Protein AF-A0A951C6J5-F1 (afdb_monomer)

Foldseek 3Di:
DPDPPDLVVLLLQCLVCLLVVPPVSVVVSLVVLPPPLSNLSNLQSVLLSC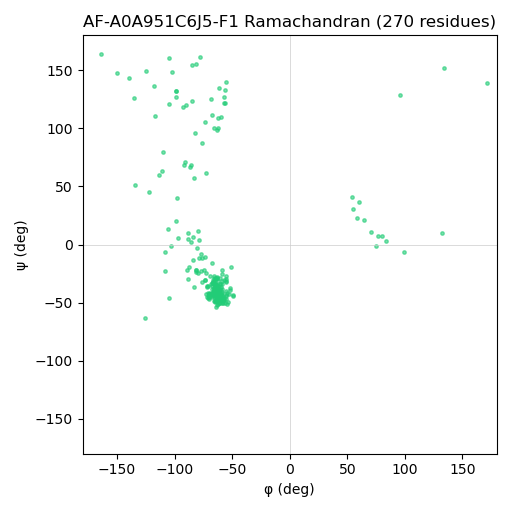LLVVVLVSSLVSLCVSLVSCVVVVNNVLSVVSLQLNLQSCLVVVHNPSCVVVLDDLLSCLSNQVPVSSVVNLVVVCVVCVPPLCSQQPVSLLSVLSNCVVVLNLVVSLVSNPSCVVVCQQDVSSLQSNLVSCLSVLNLVSSLVSLCSLQVNRPSNVPVCVRGDSSSNSNNVSLVSNVSRDDDPVSVVVSVVVVCVVPPPDDDPPPDDDDDDDDDDDDDDDDD

Sequence (272 aa):
MKGLDGPRMHQRFLEAAYVAEDQAAISKEILWFAGKPEEYLSLGLQAAYRNVHGQRSQSRRLYQRAGEMAFRRGLRNAAAEFEEADARADALAGNCETARRLGRPAQALAMCGDEAQAEKLAAEASKLSPNGTIWNEVQLPVIHSAAALYRDQPARSVEVLASAAPYERSYLEPVYLRGLAYLRLHKGAEATAEFAKIADHKGESWGATWVHPNWGLFYSLSYLGMAAAPRSRATQRKQKRRFSSSSNCGRTPIRMSRFSSKPKRNMPSCSE

Radius of gyration: 20.95 Å; Cα contacts (8 Å, |Δi|>4): 340; chains: 1; bounding box: 62×55×55 Å

Solvent-accessible surface area (backbone atoms only — not comparable to full-atom values): 14698 Å² total; per-residue (Å²): 138,89,82,85,86,45,73,70,50,46,50,52,51,33,56,51,17,60,76,68,65,34,64,67,51,33,53,51,38,50,57,68,30,59,94,44,95,64,28,34,60,51,32,36,47,51,16,21,52,29,36,40,73,68,36,53,74,61,15,47,56,26,20,52,54,16,16,53,51,26,40,78,70,69,36,55,66,63,16,50,49,31,54,32,51,49,13,39,57,33,23,77,72,74,40,44,65,57,13,63,76,65,72,34,40,36,48,22,23,6,52,57,62,40,46,69,62,14,50,52,49,48,54,55,50,41,73,77,36,78,84,34,62,64,46,66,34,38,53,51,22,41,26,53,22,29,33,27,47,57,71,73,32,28,68,57,19,43,58,53,35,54,65,23,62,90,47,42,69,36,42,58,62,53,38,50,53,34,16,54,21,24,45,75,67,70,33,21,67,61,14,33,54,32,21,41,57,51,62,77,44,74,72,55,36,65,73,64,47,77,86,59,63,72,64,32,42,55,44,48,48,24,58,50,52,43,64,70,26,72,78,58,78,70,62,56,58,62,45,54,54,58,49,53,66,75,58,64,77,84,72,78,80,80,77,80,70,92,77,88,90,86,89,82,86,89,79,92,82,87,82,136

Structure (mmCIF, N/CA/C/O backbone):
data_AF-A0A951C6J5-F1
#
_entry.id   AF-A0A951C6J5-F1
#
loop_
_atom_site.group_PDB
_atom_site.id
_atom_site.type_symbol
_atom_site.label_atom_id
_atom_site.label_alt_id
_atom_site.label_comp_id
_atom_site.label_asym_id
_atom_site.label_entity_id
_atom_site.label_seq_id
_atom_site.pdbx_PDB_ins_code
_atom_site.Cartn_x
_atom_site.Cartn_y
_atom_site.Cartn_z
_atom_site.occupancy
_atom_site.B_iso_or_equiv
_atom_site.auth_seq_id
_atom_site.auth_comp_id
_atom_site.auth_asym_id
_atom_site.auth_atom_id
_atom_site.pdbx_PDB_model_num
ATOM 1 N N . MET A 1 1 ? -1.325 -12.347 34.318 1.00 43.66 1 MET A N 1
ATOM 2 C CA . MET A 1 1 ? -1.372 -11.162 33.432 1.00 43.66 1 MET A CA 1
ATOM 3 C C . MET A 1 1 ? -2.820 -10.697 33.291 1.00 43.66 1 MET A C 1
ATOM 5 O O . MET A 1 1 ? -3.557 -11.270 32.505 1.00 43.66 1 MET A O 1
ATOM 9 N N . LYS A 1 2 ? -3.256 -9.712 34.086 1.00 44.00 2 LYS A N 1
ATOM 10 C CA . LYS A 1 2 ? -4.464 -8.913 33.807 1.00 44.00 2 LYS A CA 1
ATOM 11 C C . LYS A 1 2 ? -3.964 -7.607 33.179 1.00 44.00 2 LYS A C 1
ATOM 13 O O . LYS A 1 2 ? -3.071 -7.008 33.767 1.00 44.00 2 LYS A O 1
ATOM 18 N N . GLY A 1 3 ? -4.466 -7.213 32.005 1.00 53.84 3 GLY A N 1
ATOM 19 C CA . GLY A 1 3 ? -4.129 -5.910 31.400 1.00 53.84 3 GLY A CA 1
ATOM 20 C C . GLY A 1 3 ? -3.721 -5.878 29.919 1.00 53.84 3 GLY A C 1
ATOM 21 O O . GLY A 1 3 ? -3.276 -4.832 29.465 1.00 53.84 3 GLY A O 1
ATOM 22 N N . LEU A 1 4 ? -3.864 -6.963 29.147 1.00 64.69 4 LEU A N 1
ATOM 23 C CA . LEU A 1 4 ? -3.567 -6.969 27.700 1.00 64.69 4 LEU A CA 1
ATOM 24 C C . LEU A 1 4 ? -4.834 -6.800 26.830 1.00 64.69 4 LEU A C 1
ATOM 26 O O . LEU A 1 4 ? -4.966 -7.468 25.813 1.00 64.69 4 LEU A O 1
ATOM 30 N N . ASP A 1 5 ? -5.768 -5.928 27.229 1.00 82.50 5 ASP A N 1
ATOM 31 C CA . ASP A 1 5 ? -7.029 -5.647 26.506 1.00 82.50 5 ASP A CA 1
ATOM 32 C C . ASP A 1 5 ? -7.032 -4.202 25.971 1.00 82.50 5 ASP A C 1
ATOM 34 O O . ASP A 1 5 ? -7.792 -3.335 26.398 1.00 82.50 5 ASP A O 1
ATOM 38 N N . GLY A 1 6 ? -6.045 -3.897 25.126 1.00 88.75 6 GLY A N 1
ATOM 39 C CA . GLY A 1 6 ? -5.842 -2.564 24.555 1.00 88.75 6 GLY A CA 1
ATOM 40 C C . GLY A 1 6 ? -6.280 -2.485 23.090 1.00 88.75 6 GLY A C 1
ATOM 41 O O . GLY A 1 6 ? -6.293 -3.505 22.402 1.00 88.75 6 GLY A O 1
ATOM 42 N N . PRO A 1 7 ? -6.530 -1.279 22.550 1.00 89.62 7 PRO A N 1
ATOM 43 C CA . PRO A 1 7 ? -6.987 -1.089 21.167 1.00 89.62 7 PRO A CA 1
ATOM 44 C C . PRO A 1 7 ? -6.058 -1.728 20.128 1.00 89.62 7 PRO A C 1
ATOM 46 O O . PRO A 1 7 ? -6.522 -2.234 19.113 1.00 89.62 7 PRO A O 1
ATOM 49 N N . ARG A 1 8 ? -4.747 -1.794 20.396 1.00 85.50 8 ARG A N 1
ATOM 50 C CA . ARG A 1 8 ? -3.808 -2.495 19.508 1.00 85.50 8 ARG A CA 1
ATOM 51 C C . ARG A 1 8 ? -4.034 -4.006 19.462 1.00 85.50 8 ARG A C 1
ATOM 53 O O . ARG A 1 8 ? -3.813 -4.594 18.416 1.00 85.50 8 ARG A O 1
ATOM 60 N N . MET A 1 9 ? -4.481 -4.636 20.546 1.00 88.62 9 MET A N 1
ATOM 61 C CA . MET A 1 9 ? -4.791 -6.070 20.543 1.00 88.62 9 MET A CA 1
ATOM 62 C C . MET A 1 9 ? -6.043 -6.345 19.710 1.00 88.62 9 MET A C 1
ATOM 64 O O . MET A 1 9 ? -6.005 -7.199 18.829 1.00 88.62 9 MET A O 1
ATOM 68 N N . HIS A 1 10 ? -7.094 -5.542 19.889 1.00 92.81 10 HIS A N 1
ATOM 69 C CA . HIS A 1 10 ? -8.311 -5.625 19.073 1.00 92.81 10 HIS A CA 1
ATOM 70 C C . HIS A 1 10 ? -8.055 -5.326 17.596 1.00 92.81 10 HIS A C 1
ATOM 72 O O . HIS A 1 10 ? -8.614 -5.986 16.725 1.00 92.81 10 HIS A O 1
ATOM 78 N N . GLN A 1 11 ? -7.147 -4.394 17.289 1.00 89.19 11 GLN A N 1
ATOM 79 C CA . GLN A 1 11 ? -6.695 -4.163 15.918 1.00 89.19 11 GLN A CA 1
ATOM 80 C C . GLN A 1 11 ? -6.087 -5.441 15.314 1.00 89.19 11 GLN A C 1
ATOM 82 O O . GLN A 1 11 ? -6.462 -5.834 14.212 1.00 89.19 11 GLN A O 1
ATOM 87 N N . ARG A 1 12 ? -5.192 -6.120 16.046 1.00 86.75 12 ARG A N 1
ATOM 88 C CA . ARG A 1 12 ? -4.558 -7.369 15.587 1.00 86.75 12 ARG A CA 1
ATOM 89 C C . ARG A 1 12 ? -5.557 -8.514 15.453 1.00 86.75 12 ARG A C 1
ATOM 91 O O . ARG A 1 12 ? -5.468 -9.281 14.498 1.00 86.75 12 ARG A O 1
ATOM 98 N N . PHE A 1 13 ? -6.524 -8.622 16.362 1.00 91.50 13 PHE A N 1
ATOM 99 C CA . PHE A 1 13 ? -7.593 -9.615 16.248 1.00 91.50 13 PHE A CA 1
ATOM 100 C C . PHE A 1 13 ? -8.494 -9.348 15.045 1.00 91.50 13 PHE A C 1
ATOM 102 O O . PHE A 1 13 ? -8.826 -10.290 14.330 1.00 91.50 13 PHE A O 1
ATOM 109 N N . LEU A 1 14 ? -8.816 -8.085 14.762 1.00 90.88 14 LEU A N 1
ATOM 110 C CA . LEU A 1 14 ? -9.599 -7.717 13.587 1.00 90.88 14 LEU A CA 1
ATOM 111 C C . LEU A 1 14 ? -8.844 -8.019 12.279 1.00 90.88 14 LEU A C 1
ATOM 113 O O . LEU A 1 14 ? -9.426 -8.574 11.351 1.00 90.88 14 LEU A O 1
ATOM 117 N N . GLU A 1 15 ? -7.543 -7.724 12.208 1.00 87.25 15 GLU A N 1
ATOM 118 C CA . GLU A 1 15 ? -6.685 -8.096 11.068 1.00 87.25 15 GLU A CA 1
ATOM 119 C C . GLU A 1 15 ? -6.659 -9.613 10.833 1.00 87.25 15 GLU A C 1
ATOM 121 O O . GLU A 1 15 ? -6.866 -10.071 9.705 1.00 87.25 15 GLU A O 1
ATOM 126 N N . ALA A 1 16 ? -6.460 -10.391 11.901 1.00 87.88 16 ALA A N 1
ATOM 127 C CA . ALA A 1 16 ? -6.455 -11.847 11.834 1.00 87.88 16 ALA A CA 1
ATOM 128 C C . ALA A 1 16 ? -7.814 -12.406 11.395 1.00 87.88 16 ALA A C 1
ATOM 130 O O . ALA A 1 16 ? -7.868 -13.298 10.546 1.00 87.88 16 ALA A O 1
ATOM 131 N N . ALA A 1 17 ? -8.907 -11.847 11.920 1.00 91.81 17 ALA A N 1
ATOM 132 C CA . ALA A 1 17 ? -10.263 -12.242 11.569 1.00 91.81 17 ALA A CA 1
ATOM 133 C C . ALA A 1 17 ? -10.561 -12.008 10.080 1.00 91.81 17 ALA A C 1
ATOM 135 O O . ALA A 1 17 ? -11.149 -12.873 9.434 1.00 91.81 17 ALA A O 1
ATOM 136 N N . TYR A 1 18 ? -10.089 -10.899 9.500 1.00 88.94 18 TYR A N 1
ATOM 137 C CA . TYR A 1 18 ? -10.228 -10.641 8.064 1.00 88.94 18 TYR A CA 1
ATOM 138 C C . TYR A 1 18 ? -9.487 -11.649 7.188 1.00 88.94 18 TYR A C 1
ATOM 140 O O . TYR A 1 18 ? -10.010 -12.053 6.155 1.00 88.94 18 TYR A O 1
ATOM 148 N N . VAL A 1 19 ? -8.287 -12.082 7.575 1.00 85.00 19 VAL A N 1
ATOM 149 C CA . VAL A 1 19 ? -7.553 -13.085 6.785 1.00 85.00 19 VAL A CA 1
ATOM 150 C C . VAL A 1 19 ? -8.103 -14.492 6.969 1.00 85.00 19 VAL A C 1
ATOM 152 O O . VAL A 1 19 ? -8.085 -15.275 6.020 1.00 85.00 19 VAL A O 1
ATOM 155 N N . ALA A 1 20 ? -8.621 -14.802 8.157 1.00 88.75 20 ALA A N 1
ATOM 156 C CA . ALA A 1 20 ? -9.347 -16.040 8.411 1.00 88.75 20 ALA A CA 1
ATOM 157 C C . ALA A 1 20 ? -10.759 -16.050 7.791 1.00 88.75 20 ALA A C 1
ATOM 159 O O . ALA A 1 20 ? -11.390 -17.104 7.763 1.00 88.75 20 ALA A O 1
ATOM 160 N N . GLU A 1 21 ? -11.246 -14.902 7.301 1.00 89.12 21 GLU A N 1
ATOM 161 C CA . GLU A 1 21 ? -12.630 -14.685 6.856 1.00 89.12 21 GLU A CA 1
ATOM 162 C C . GLU A 1 21 ? -13.671 -15.046 7.946 1.00 89.12 21 GLU A C 1
ATOM 164 O O . GLU A 1 21 ? -14.796 -15.461 7.651 1.00 89.12 21 GLU A O 1
ATOM 169 N N . ASP A 1 22 ? -13.306 -14.878 9.224 1.00 95.81 22 ASP A N 1
ATOM 170 C CA . ASP A 1 22 ? -14.152 -15.186 10.382 1.00 95.81 22 ASP A CA 1
ATOM 171 C C . ASP A 1 22 ? -15.122 -14.031 10.663 1.00 95.81 22 ASP A C 1
ATOM 173 O O . ASP A 1 22 ? -14.802 -13.059 11.348 1.00 95.81 22 ASP A O 1
ATOM 177 N N . GLN A 1 23 ? -16.343 -14.151 10.141 1.00 96.19 23 GLN A N 1
ATOM 178 C CA . GLN A 1 23 ? -17.380 -13.121 10.266 1.00 96.19 23 GLN A CA 1
ATOM 179 C C . GLN A 1 23 ? -17.803 -12.853 11.716 1.00 96.19 23 GLN A C 1
ATOM 181 O O . GLN A 1 23 ? -18.162 -11.719 12.051 1.00 96.19 23 GLN A O 1
ATOM 186 N N . ALA A 1 24 ? -17.758 -13.867 12.585 1.00 97.88 24 ALA A N 1
ATOM 187 C CA . ALA A 1 24 ? -18.120 -13.707 13.988 1.00 97.88 24 ALA A CA 1
ATOM 188 C C . ALA A 1 24 ? -17.042 -12.904 14.725 1.00 97.88 24 ALA A C 1
ATOM 190 O O . ALA A 1 24 ? -17.367 -11.954 15.441 1.00 97.88 24 ALA A O 1
ATOM 191 N N . ALA A 1 25 ? -15.766 -13.226 14.495 1.00 97.12 25 ALA A N 1
ATOM 192 C CA . ALA A 1 25 ? -14.649 -12.467 15.044 1.00 97.12 25 ALA A CA 1
ATOM 193 C C . ALA A 1 25 ? -14.587 -11.041 14.470 1.00 97.12 25 ALA A C 1
ATOM 195 O O . ALA A 1 25 ? -14.461 -10.094 15.241 1.00 97.12 25 ALA A O 1
ATOM 196 N N . ILE A 1 26 ? -14.778 -10.855 13.157 1.00 96.25 26 ILE A N 1
ATOM 197 C CA . ILE A 1 26 ? -14.862 -9.520 12.533 1.00 96.25 26 ILE A CA 1
ATOM 198 C C . ILE A 1 26 ? -15.940 -8.679 13.229 1.00 96.25 26 ILE A C 1
ATOM 200 O O . ILE A 1 26 ? -15.667 -7.563 13.672 1.00 96.25 26 ILE A O 1
ATOM 204 N N . SER A 1 27 ? -17.154 -9.222 13.368 1.00 98.06 27 SER A N 1
ATOM 205 C CA . SER A 1 27 ? -18.277 -8.511 13.992 1.00 98.06 27 SER A CA 1
ATOM 206 C C . SER A 1 27 ? -17.986 -8.159 15.450 1.00 98.06 27 SER A C 1
ATOM 208 O O . SER A 1 27 ? -18.237 -7.033 15.877 1.00 98.06 27 SER A O 1
ATOM 210 N N . LYS A 1 28 ? -17.411 -9.102 16.205 1.00 97.94 28 LYS A N 1
ATOM 211 C CA . LYS A 1 28 ? -17.020 -8.904 17.604 1.00 97.94 28 LYS A CA 1
ATOM 212 C C . LYS A 1 28 ? -16.017 -7.760 17.757 1.00 97.94 28 LYS A C 1
ATOM 214 O O . LYS A 1 28 ? -16.224 -6.885 18.594 1.00 97.94 28 LYS A O 1
ATOM 219 N N . GLU A 1 29 ? -14.945 -7.759 16.970 1.00 97.00 29 GLU A N 1
ATOM 220 C CA . GLU A 1 29 ? -13.890 -6.751 17.102 1.00 97.00 29 GLU A CA 1
ATOM 221 C C . GLU A 1 29 ? -14.362 -5.372 16.610 1.00 97.00 29 GLU A C 1
ATOM 223 O O . GLU A 1 29 ? -14.068 -4.361 17.246 1.00 97.00 29 GLU A O 1
ATOM 228 N N . ILE A 1 30 ? -15.178 -5.302 15.548 1.00 97.69 30 ILE A N 1
ATOM 229 C CA . ILE A 1 30 ? -15.815 -4.042 15.123 1.00 97.69 30 ILE A CA 1
ATOM 230 C C . ILE A 1 30 ? -16.704 -3.475 16.238 1.00 97.69 30 ILE A C 1
ATOM 232 O O . ILE A 1 30 ? -16.606 -2.285 16.541 1.00 97.69 30 ILE A O 1
ATOM 236 N N . LEU A 1 31 ? -17.538 -4.312 16.866 1.00 97.81 31 LEU A N 1
ATOM 237 C CA . LEU A 1 31 ? -18.397 -3.898 17.979 1.00 97.81 31 LEU A CA 1
ATOM 238 C C . LEU A 1 31 ? -17.592 -3.443 19.194 1.00 97.81 31 LEU A C 1
ATOM 240 O O . LEU A 1 31 ? -18.003 -2.502 19.866 1.00 97.81 31 LEU A O 1
ATOM 244 N N . TRP A 1 32 ? -16.439 -4.061 19.462 1.00 96.88 32 TRP A N 1
ATOM 245 C CA . TRP A 1 32 ? -15.565 -3.608 20.539 1.00 96.88 32 TRP A CA 1
ATOM 246 C C . TRP A 1 32 ? -15.095 -2.169 20.311 1.00 96.88 32 TRP A C 1
ATOM 248 O O . TRP A 1 32 ? -15.086 -1.380 21.250 1.00 96.88 32 TRP A O 1
ATOM 258 N N . PHE A 1 33 ? -14.744 -1.798 19.078 1.00 96.75 33 PHE A N 1
ATOM 259 C CA . PHE A 1 33 ? -14.309 -0.437 18.749 1.00 96.75 33 PHE A CA 1
ATOM 260 C C . PHE A 1 33 ? -15.441 0.600 18.741 1.00 96.75 33 PHE A C 1
ATOM 262 O O . PHE A 1 33 ? -15.158 1.783 18.923 1.00 96.75 33 PHE A O 1
ATOM 269 N N . ALA A 1 34 ? -16.691 0.188 18.521 1.00 96.81 34 ALA A N 1
ATOM 270 C CA . ALA A 1 34 ? -17.817 1.097 18.326 1.00 96.81 34 ALA A CA 1
ATOM 271 C C . ALA A 1 34 ? -17.998 2.072 19.505 1.00 96.81 34 ALA A C 1
ATOM 273 O O . ALA A 1 34 ? -18.076 1.669 20.667 1.00 96.81 34 ALA A O 1
ATOM 274 N N . GLY A 1 35 ? -18.058 3.372 19.204 1.00 94.25 35 GLY A N 1
ATOM 275 C CA . GLY A 1 35 ? -18.236 4.433 20.198 1.00 94.25 35 GLY A CA 1
ATOM 276 C C . GLY A 1 35 ? -16.994 4.739 21.042 1.00 94.25 35 GLY A C 1
ATOM 277 O O . GLY A 1 35 ? -17.039 5.648 21.873 1.00 94.25 35 GLY A O 1
ATOM 278 N N . LYS A 1 36 ? -15.877 4.026 20.847 1.00 95.31 36 LYS A N 1
ATOM 279 C CA . LYS A 1 36 ? -14.607 4.327 21.520 1.00 95.31 36 LYS A CA 1
ATOM 280 C C . LYS A 1 36 ? -13.824 5.392 20.749 1.00 95.31 36 LYS A C 1
ATOM 282 O O . LYS A 1 36 ? -13.926 5.474 19.525 1.00 95.31 36 LYS A O 1
ATOM 287 N N . PRO A 1 37 ? -12.946 6.159 21.421 1.00 93.69 37 PRO A N 1
ATOM 288 C CA . PRO A 1 37 ? -12.081 7.112 20.733 1.00 93.69 37 PRO A CA 1
ATOM 289 C C . PRO A 1 37 ? -11.223 6.469 19.628 1.00 93.69 37 PRO A C 1
ATOM 291 O O . PRO A 1 37 ? -10.856 7.139 18.663 1.00 93.69 37 PRO A O 1
ATOM 294 N N . GLU A 1 38 ? -10.855 5.192 19.762 1.00 92.62 38 GLU A N 1
ATOM 295 C CA . GLU A 1 38 ? -10.015 4.435 18.822 1.00 92.62 38 GLU A CA 1
ATOM 296 C C . GLU A 1 38 ? -10.778 3.814 17.640 1.00 92.62 38 GLU A C 1
ATOM 298 O O . GLU A 1 38 ? -10.173 3.093 16.848 1.00 92.62 38 GLU A O 1
ATOM 303 N N . GLU A 1 39 ? -12.075 4.095 17.475 1.00 95.44 39 GLU A N 1
ATOM 304 C CA . GLU A 1 39 ? -12.897 3.521 16.397 1.00 95.44 39 GLU A CA 1
ATOM 305 C C . GLU A 1 39 ? -12.317 3.766 14.989 1.00 95.44 39 GLU A C 1
ATOM 307 O O . GLU A 1 39 ? -12.477 2.935 14.092 1.00 95.44 39 GLU A O 1
ATOM 312 N N . TYR A 1 40 ? -11.546 4.843 14.804 1.00 93.06 40 TYR A N 1
ATOM 313 C CA . TYR A 1 40 ? -10.838 5.135 13.554 1.00 93.06 40 TYR A CA 1
ATOM 314 C C . TYR A 1 40 ? -9.918 3.990 13.093 1.00 93.06 40 TYR A C 1
ATOM 316 O O . TYR A 1 40 ? -9.784 3.771 11.889 1.00 93.06 40 TYR A O 1
ATOM 324 N N . LEU A 1 41 ? -9.326 3.222 14.020 1.00 91.38 41 LEU A N 1
ATOM 325 C CA . LEU A 1 41 ? -8.487 2.063 13.691 1.00 91.38 41 LEU A CA 1
ATOM 326 C C . LEU A 1 41 ? -9.311 0.971 12.996 1.00 91.38 41 LEU A C 1
ATOM 328 O O . LEU A 1 41 ? -8.908 0.448 11.955 1.00 91.38 41 LEU A O 1
ATOM 332 N N . SER A 1 42 ? -10.499 0.675 13.533 1.00 93.38 42 SER A N 1
ATOM 333 C CA . SER A 1 42 ? -11.440 -0.284 12.943 1.00 93.38 42 SER A CA 1
ATOM 334 C C . SER A 1 42 ? -11.954 0.192 11.588 1.00 93.38 42 SER A C 1
ATOM 336 O O . SER A 1 42 ? -11.996 -0.591 10.641 1.00 93.38 42 SER A O 1
ATOM 338 N N . LEU A 1 43 ? -12.293 1.479 11.453 1.00 95.06 43 LEU A N 1
ATOM 339 C CA . LEU A 1 43 ? -12.761 2.044 10.183 1.00 95.06 43 LEU A CA 1
ATOM 340 C C . LEU A 1 43 ? -11.702 1.930 9.078 1.00 95.06 43 LEU A C 1
ATOM 342 O O . LEU A 1 43 ? -12.028 1.535 7.959 1.00 95.06 43 LEU A O 1
ATOM 346 N N . GLY A 1 44 ? -10.432 2.198 9.394 1.00 91.50 44 GLY A N 1
ATOM 347 C CA . GLY A 1 44 ? -9.319 2.003 8.463 1.00 91.50 44 GLY A CA 1
ATOM 348 C C . GLY A 1 44 ? -9.137 0.548 8.023 1.00 91.50 44 GLY A C 1
ATOM 349 O O . GLY A 1 44 ? -8.911 0.273 6.843 1.00 91.50 44 GLY A O 1
ATOM 350 N N . LEU A 1 45 ? -9.290 -0.399 8.952 1.00 90.38 45 LEU A N 1
ATOM 351 C CA . LEU A 1 45 ? -9.245 -1.834 8.661 1.00 90.38 45 LEU A CA 1
ATOM 352 C C . LEU A 1 45 ? -10.427 -2.308 7.816 1.00 90.38 45 LEU A C 1
ATOM 354 O O . LEU A 1 45 ? -10.237 -3.047 6.851 1.00 90.38 45 LEU A O 1
ATOM 358 N N . GLN A 1 46 ? -11.633 -1.830 8.116 1.00 93.44 46 GLN A N 1
ATOM 359 C CA . GLN A 1 46 ? -12.799 -2.058 7.268 1.00 93.44 46 GLN A CA 1
ATOM 360 C C . GLN A 1 46 ? -12.547 -1.512 5.856 1.00 93.44 46 GLN A C 1
ATOM 362 O O . GLN A 1 46 ? -12.813 -2.210 4.881 1.00 93.44 46 GLN A O 1
ATOM 367 N N . ALA A 1 47 ? -11.981 -0.308 5.718 1.00 91.88 47 ALA A N 1
ATOM 368 C CA . ALA A 1 47 ? -11.666 0.279 4.416 1.00 91.88 47 ALA A CA 1
ATOM 369 C C . ALA A 1 47 ? -10.688 -0.585 3.601 1.00 91.88 47 ALA A C 1
ATOM 371 O O . ALA A 1 47 ? -10.901 -0.803 2.403 1.00 91.88 47 ALA A O 1
ATOM 372 N N . ALA A 1 48 ? -9.651 -1.119 4.249 1.00 88.00 48 ALA A N 1
ATOM 373 C CA . ALA A 1 48 ? -8.696 -2.028 3.627 1.00 88.00 48 ALA A CA 1
ATOM 374 C C . ALA A 1 48 ? -9.339 -3.355 3.207 1.00 88.00 48 ALA A C 1
ATOM 376 O O . ALA A 1 48 ? -9.085 -3.840 2.105 1.00 88.00 48 ALA A O 1
ATOM 377 N N . TYR A 1 49 ? -10.229 -3.912 4.029 1.00 89.69 49 TYR A N 1
ATOM 378 C CA . TYR A 1 49 ? -10.976 -5.116 3.671 1.00 89.69 49 TYR A CA 1
ATOM 379 C C . TYR A 1 49 ? -11.914 -4.871 2.480 1.00 89.69 49 TYR A C 1
ATOM 381 O O . TYR A 1 49 ? -11.952 -5.662 1.539 1.00 89.69 49 TYR A O 1
ATOM 389 N N . ARG A 1 50 ? -12.593 -3.716 2.425 1.00 91.19 50 ARG A N 1
ATOM 390 C CA . ARG A 1 50 ? -13.384 -3.309 1.248 1.00 91.19 50 ARG A CA 1
ATOM 391 C C . ARG A 1 50 ? -12.527 -3.215 -0.023 1.00 91.19 50 ARG A C 1
ATOM 393 O O . ARG A 1 50 ? -13.016 -3.556 -1.097 1.00 91.19 50 ARG A O 1
ATOM 400 N N . ASN A 1 51 ? -11.255 -2.819 0.080 1.00 87.38 51 ASN A N 1
ATOM 401 C CA . ASN A 1 51 ? -10.324 -2.824 -1.056 1.00 87.38 51 ASN A CA 1
ATOM 402 C C . ASN A 1 51 ? -10.015 -4.234 -1.573 1.00 87.38 51 ASN A C 1
ATOM 404 O O . ASN A 1 51 ? -9.995 -4.419 -2.789 1.00 87.38 51 ASN A O 1
ATOM 408 N N . VAL A 1 52 ? -9.838 -5.227 -0.688 1.00 84.62 52 VAL A N 1
ATOM 409 C CA . VAL A 1 52 ? -9.667 -6.648 -1.074 1.00 84.62 52 VAL A CA 1
ATOM 410 C C . VAL A 1 52 ? -10.811 -7.084 -1.992 1.00 84.62 52 VAL A C 1
ATOM 412 O O . VAL A 1 52 ? -10.593 -7.729 -3.016 1.00 84.62 52 VAL A O 1
ATOM 415 N N . HIS A 1 53 ? -12.034 -6.676 -1.661 1.00 86.62 53 HIS A N 1
ATOM 416 C CA . HIS A 1 53 ? -13.251 -7.061 -2.380 1.00 86.62 53 HIS A CA 1
ATOM 417 C C . HIS A 1 53 ? -13.609 -6.134 -3.550 1.00 86.62 53 HIS A C 1
ATOM 419 O O . HIS A 1 53 ? -14.706 -6.223 -4.097 1.00 86.62 53 HIS A O 1
ATOM 425 N N . GLY A 1 54 ? -12.716 -5.218 -3.942 1.00 86.56 54 GLY A N 1
ATOM 426 C CA . GLY A 1 54 ? -12.949 -4.283 -5.051 1.00 86.56 54 GLY A CA 1
ATOM 427 C C . GLY A 1 54 ? -13.999 -3.201 -4.760 1.00 86.56 54 GLY A C 1
ATOM 428 O O . GLY A 1 54 ? -14.395 -2.455 -5.654 1.00 86.56 54 GLY A O 1
ATOM 429 N N . GLN A 1 55 ? -14.442 -3.057 -3.510 1.00 91.81 55 GLN A N 1
ATOM 430 C CA . GLN A 1 55 ? -15.487 -2.123 -3.083 1.00 91.81 55 GLN A CA 1
ATOM 431 C C . GLN A 1 55 ? -14.908 -0.715 -2.836 1.00 91.81 55 GLN A C 1
ATOM 433 O O . GLN A 1 55 ? -15.039 -0.146 -1.749 1.00 91.81 55 GLN A O 1
ATOM 438 N N . ARG A 1 56 ? -14.268 -0.128 -3.859 1.00 90.56 56 ARG A N 1
ATOM 439 C CA . ARG A 1 56 ? -13.509 1.138 -3.762 1.00 90.56 56 ARG A CA 1
ATOM 440 C C . ARG A 1 56 ? -14.311 2.314 -3.205 1.00 90.56 56 ARG A C 1
ATOM 442 O O . ARG A 1 56 ? -13.835 3.030 -2.332 1.00 90.56 56 ARG A O 1
ATOM 449 N N . SER A 1 57 ? -15.556 2.484 -3.650 1.00 92.88 57 SER A N 1
ATOM 450 C CA . SER A 1 57 ? -16.433 3.562 -3.164 1.00 92.88 57 SER A CA 1
ATOM 451 C C . SER A 1 57 ? -16.725 3.447 -1.658 1.00 92.88 57 SER A C 1
ATOM 453 O O . SER A 1 57 ? -16.717 4.448 -0.944 1.00 92.88 57 SER A O 1
ATOM 455 N N . GLN A 1 58 ? -16.946 2.226 -1.155 1.00 96.06 58 GLN A N 1
ATOM 456 C CA . GLN A 1 58 ? -17.170 1.982 0.275 1.00 96.06 58 GLN A CA 1
ATOM 457 C C . GLN A 1 58 ? -15.885 2.188 1.082 1.00 96.06 58 GLN A C 1
ATOM 459 O O . GLN A 1 58 ? -15.919 2.824 2.132 1.00 96.06 58 GLN A O 1
ATOM 464 N N . SER A 1 59 ? -14.755 1.699 0.566 1.00 92.44 59 SER A N 1
ATOM 465 C CA . SER A 1 59 ? -13.436 1.898 1.170 1.00 92.44 59 SER A CA 1
ATOM 466 C C . SER A 1 59 ? -13.094 3.385 1.330 1.00 92.44 59 SER A C 1
ATOM 468 O O . SER A 1 59 ? -12.773 3.812 2.436 1.00 92.44 59 SER A O 1
ATOM 470 N N . ARG A 1 60 ? -13.286 4.199 0.281 1.00 93.06 60 ARG A N 1
ATOM 471 C CA . ARG A 1 60 ? -13.080 5.658 0.327 1.00 93.06 60 ARG A CA 1
ATOM 472 C C . ARG A 1 60 ? -13.866 6.319 1.458 1.00 93.06 60 ARG A C 1
ATOM 474 O O . ARG A 1 60 ? -13.295 7.068 2.245 1.00 93.06 60 ARG A O 1
ATOM 481 N N . ARG A 1 61 ? -15.165 6.013 1.578 1.00 97.12 61 ARG A N 1
ATOM 482 C CA . ARG A 1 61 ? -16.010 6.564 2.655 1.00 97.12 61 ARG A CA 1
ATOM 483 C C . ARG A 1 61 ? -15.503 6.176 4.043 1.00 97.12 61 ARG A C 1
ATOM 485 O O . ARG A 1 61 ? -15.570 6.980 4.967 1.00 97.12 61 ARG A O 1
ATOM 492 N N . LEU A 1 62 ? -15.015 4.949 4.203 1.00 96.44 62 LEU A N 1
ATOM 493 C CA . LEU A 1 62 ? -14.473 4.472 5.473 1.00 96.44 62 LEU A CA 1
ATOM 494 C C . LEU A 1 62 ? -13.141 5.151 5.822 1.00 96.44 62 LEU A C 1
ATOM 496 O O . LEU A 1 62 ? -12.991 5.588 6.960 1.00 96.44 62 LEU A O 1
ATOM 500 N N . TYR A 1 63 ? -12.224 5.321 4.861 1.00 93.81 63 TYR A N 1
ATOM 501 C CA . TYR A 1 63 ? -10.986 6.081 5.078 1.00 93.81 63 TYR A CA 1
ATOM 502 C C . TYR A 1 63 ? -11.258 7.548 5.415 1.00 93.81 63 TYR A C 1
ATOM 504 O O . TYR A 1 63 ? -10.663 8.064 6.356 1.00 93.81 63 TYR A O 1
ATOM 512 N N . GLN A 1 64 ? -12.199 8.199 4.721 1.00 95.50 64 GLN A N 1
ATOM 513 C CA . GLN A 1 64 ? -12.621 9.569 5.039 1.00 95.50 64 GLN A CA 1
ATOM 514 C C . GLN A 1 64 ? -13.132 9.674 6.482 1.00 95.50 64 GLN A C 1
ATOM 516 O O . GLN A 1 64 ? -12.638 10.493 7.253 1.00 95.50 64 GLN A O 1
ATOM 521 N N . ARG A 1 65 ? -14.043 8.782 6.894 1.00 97.38 65 ARG A N 1
ATOM 522 C CA . ARG A 1 65 ? -14.559 8.748 8.275 1.00 97.38 65 ARG A CA 1
ATOM 523 C C . ARG A 1 65 ? -13.461 8.488 9.311 1.00 97.38 65 ARG A C 1
ATOM 525 O O . ARG A 1 65 ? -13.475 9.108 10.374 1.00 97.38 65 ARG A O 1
ATOM 532 N N . ALA A 1 66 ? -12.526 7.582 9.019 1.00 95.06 66 ALA A N 1
ATOM 533 C CA . ALA A 1 66 ? -11.389 7.294 9.890 1.00 95.06 66 ALA A CA 1
ATOM 534 C C . ALA A 1 66 ? -10.475 8.523 10.041 1.00 95.06 66 ALA A C 1
ATOM 536 O O . ALA A 1 66 ? -10.128 8.899 11.162 1.00 95.06 66 ALA A O 1
ATOM 537 N N . GLY A 1 67 ? -10.161 9.193 8.927 1.00 94.38 67 GLY A N 1
ATOM 538 C CA . GLY A 1 67 ? -9.353 10.410 8.887 1.00 94.38 67 GLY A CA 1
ATOM 539 C C . GLY A 1 67 ? -9.986 11.571 9.643 1.00 94.38 67 GLY A C 1
ATOM 540 O O . GLY A 1 67 ? -9.341 12.172 10.499 1.00 94.38 67 GLY A O 1
ATOM 541 N N . GLU A 1 68 ? -11.271 11.836 9.415 1.00 96.69 68 GLU A N 1
ATOM 542 C CA . GLU A 1 68 ? -12.017 12.862 10.146 1.00 96.69 68 GLU A CA 1
ATOM 543 C C . GLU A 1 68 ? -12.038 12.602 11.658 1.00 96.69 68 GLU A C 1
ATOM 545 O O . GLU A 1 68 ? -11.881 13.525 12.460 1.00 96.69 68 GLU A O 1
ATOM 550 N N . MET A 1 69 ? -12.223 11.344 12.067 1.00 96.00 69 MET A N 1
ATOM 551 C CA . MET A 1 69 ? -12.226 10.970 13.479 1.00 96.00 69 MET A CA 1
ATOM 552 C C . MET A 1 69 ? -10.841 11.143 14.113 1.00 96.00 69 MET A C 1
ATOM 554 O O . MET A 1 69 ? -10.741 11.728 15.192 1.00 96.00 69 MET A O 1
ATOM 558 N N . ALA A 1 70 ? -9.778 10.699 13.438 1.00 94.50 70 ALA A N 1
ATOM 559 C CA . ALA A 1 70 ? -8.403 10.912 13.884 1.00 94.50 70 ALA A CA 1
ATOM 560 C C . ALA A 1 70 ? -8.068 12.412 13.980 1.00 94.50 70 ALA A C 1
ATOM 562 O O . ALA A 1 70 ? -7.512 12.866 14.983 1.00 94.50 70 ALA A O 1
ATOM 563 N N . PHE A 1 71 ? -8.487 13.209 12.993 1.00 95.69 71 PHE A N 1
ATOM 564 C CA . PHE A 1 71 ? -8.272 14.654 12.971 1.00 95.69 71 PHE A CA 1
ATOM 565 C C . PHE A 1 71 ? -8.966 15.362 14.139 1.00 95.69 71 PHE A C 1
ATOM 567 O O . PHE A 1 71 ? -8.329 16.158 14.830 1.00 95.69 71 PHE A O 1
ATOM 574 N N . ARG A 1 72 ? -10.235 15.027 14.426 1.00 95.69 72 ARG A N 1
ATOM 575 C CA . ARG A 1 72 ? -10.975 15.566 15.586 1.00 95.69 72 ARG A CA 1
ATOM 576 C C . ARG A 1 72 ? -10.299 15.255 16.923 1.00 95.69 72 ARG A C 1
ATOM 578 O O . ARG A 1 72 ? -10.474 16.003 17.878 1.00 95.69 72 ARG A O 1
ATOM 585 N N . ARG A 1 73 ? -9.503 14.185 16.990 1.00 93.38 73 ARG A N 1
ATOM 586 C CA . ARG A 1 73 ? -8.690 13.823 18.162 1.00 93.38 73 ARG A CA 1
ATOM 587 C C . ARG A 1 73 ? -7.321 14.512 18.215 1.00 93.38 73 ARG A C 1
ATOM 589 O O . ARG A 1 73 ? -6.533 14.210 19.104 1.00 93.38 73 ARG A O 1
ATOM 596 N N . GLY A 1 74 ? -7.002 15.386 17.262 1.00 95.38 74 GLY A N 1
ATOM 597 C CA . GLY A 1 74 ? -5.681 16.007 17.145 1.00 95.38 74 GLY A CA 1
ATOM 598 C C . GLY A 1 74 ? -4.603 15.085 16.562 1.00 95.38 74 GLY A C 1
ATOM 599 O O . GLY A 1 74 ? -3.438 15.475 16.496 1.00 95.38 74 GLY A O 1
ATOM 600 N N . LEU A 1 75 ? -4.962 13.885 16.088 1.00 94.12 75 LEU A N 1
ATOM 601 C CA . LEU A 1 75 ? -4.037 12.908 15.505 1.00 94.12 75 LEU A CA 1
ATOM 602 C C . LEU A 1 75 ? -3.824 13.196 14.012 1.00 94.12 75 LEU A C 1
ATOM 604 O O . LEU A 1 75 ? -4.260 12.444 13.141 1.00 94.12 75 LEU A O 1
ATOM 608 N N . ARG A 1 76 ? -3.159 14.316 13.709 1.00 93.56 76 ARG A N 1
ATOM 609 C CA . ARG A 1 76 ? -2.970 14.806 12.330 1.00 93.56 76 ARG A CA 1
ATOM 610 C C . ARG A 1 76 ? -2.234 13.815 11.424 1.00 93.56 76 ARG A C 1
ATOM 612 O O . ARG A 1 76 ? -2.614 13.678 10.266 1.00 93.56 76 ARG A O 1
ATOM 619 N N . ASN A 1 77 ? -1.230 13.114 11.952 1.00 88.56 77 ASN A N 1
ATOM 620 C CA . ASN A 1 77 ? -0.468 12.130 11.178 1.00 88.56 77 ASN A CA 1
ATOM 621 C C . ASN A 1 77 ? -1.349 10.940 10.778 1.00 88.56 77 ASN A C 1
ATOM 623 O O . ASN A 1 77 ? -1.436 10.632 9.598 1.00 88.56 77 ASN A O 1
ATOM 627 N N . ALA A 1 78 ? -2.097 10.363 11.725 1.00 88.75 78 ALA A N 1
ATOM 628 C CA . ALA A 1 78 ? -3.027 9.269 11.435 1.00 88.75 78 ALA A CA 1
ATOM 629 C C . ALA A 1 78 ? -4.121 9.691 10.436 1.00 88.75 78 ALA A C 1
ATOM 631 O O . ALA A 1 78 ? -4.483 8.937 9.537 1.00 88.75 78 ALA A O 1
ATOM 632 N N . ALA A 1 79 ? -4.627 10.926 10.545 1.00 92.88 79 ALA A N 1
ATOM 633 C CA . ALA A 1 79 ? -5.582 11.455 9.574 1.00 92.88 79 ALA A CA 1
ATOM 634 C C . ALA A 1 79 ? -4.992 11.515 8.153 1.00 92.88 79 ALA A C 1
ATOM 636 O O . ALA A 1 79 ? -5.627 11.047 7.208 1.00 92.88 79 ALA A O 1
ATOM 637 N N . ALA A 1 80 ? -3.770 12.040 8.014 1.00 90.44 80 ALA A N 1
ATOM 638 C CA . ALA A 1 80 ? -3.065 12.104 6.736 1.00 90.44 80 ALA A CA 1
ATOM 639 C C . ALA A 1 80 ? -2.802 10.710 6.152 1.00 90.44 80 ALA A C 1
ATOM 641 O O . ALA A 1 80 ? -2.979 10.497 4.957 1.00 90.44 80 ALA A O 1
ATOM 642 N N . GLU A 1 81 ? -2.433 9.739 6.982 1.00 87.69 81 GLU A N 1
ATOM 643 C CA . GLU A 1 81 ? -2.138 8.385 6.518 1.00 87.69 81 GLU A CA 1
ATOM 644 C C . GLU A 1 81 ? -3.366 7.667 5.940 1.00 87.69 81 GLU A C 1
ATOM 646 O O . GLU A 1 81 ? -3.220 6.919 4.973 1.00 87.69 81 GLU A O 1
ATOM 651 N N . PHE A 1 82 ? -4.577 7.914 6.454 1.00 90.69 82 PHE A N 1
ATOM 652 C CA . PHE A 1 82 ? -5.802 7.383 5.840 1.00 90.69 82 PHE A CA 1
ATOM 653 C C . PHE A 1 82 ? -6.083 7.986 4.463 1.00 90.69 82 PHE A C 1
ATOM 655 O O . PHE A 1 82 ? -6.464 7.259 3.543 1.00 90.69 82 PHE A O 1
ATOM 662 N N . GLU A 1 83 ? -5.867 9.292 4.297 1.00 91.31 83 GLU A N 1
ATOM 663 C CA . GLU A 1 83 ? -5.970 9.940 2.986 1.00 91.31 83 GLU A CA 1
ATOM 664 C C . GLU A 1 83 ? -4.938 9.369 2.011 1.00 91.31 83 GLU A C 1
ATOM 666 O O . GLU A 1 83 ? -5.250 9.080 0.855 1.00 91.31 83 GLU A O 1
ATOM 671 N N . GLU A 1 84 ? -3.707 9.162 2.481 1.00 91.31 84 GLU A N 1
ATOM 672 C CA . GLU A 1 84 ? -2.649 8.588 1.664 1.00 91.31 84 GLU A CA 1
ATOM 673 C C . GLU A 1 84 ? -2.896 7.112 1.328 1.00 91.31 84 GLU A C 1
ATOM 675 O O . GLU A 1 84 ? -2.533 6.664 0.240 1.00 91.31 84 GLU A O 1
ATOM 680 N N . ALA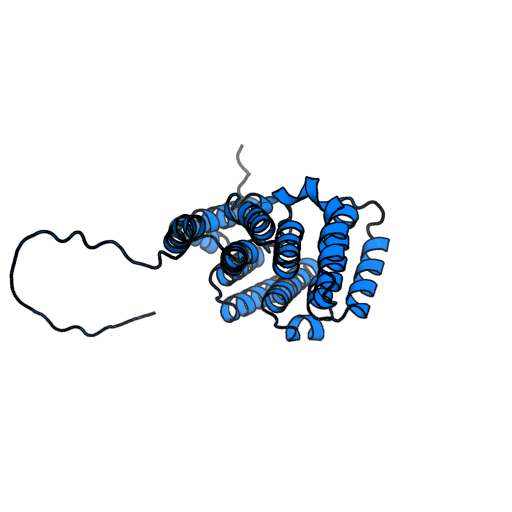 A 1 85 ? -3.501 6.336 2.230 1.00 89.44 85 ALA A N 1
ATOM 681 C CA . ALA A 1 85 ? -3.903 4.959 1.959 1.00 89.44 85 ALA A CA 1
ATOM 682 C C . ALA A 1 85 ? -4.963 4.898 0.847 1.00 89.44 85 ALA A C 1
ATOM 684 O O . ALA A 1 85 ? -4.833 4.084 -0.072 1.00 89.44 85 ALA A O 1
ATOM 685 N N . ASP A 1 86 ? -5.959 5.790 0.873 1.00 90.94 86 ASP A N 1
ATOM 686 C CA . ASP A 1 86 ? -6.954 5.901 -0.201 1.00 90.94 86 ASP A CA 1
ATOM 687 C C . ASP A 1 86 ? -6.309 6.340 -1.528 1.00 90.94 86 ASP A C 1
ATOM 689 O O . ASP A 1 86 ? -6.588 5.754 -2.574 1.00 90.94 86 ASP A O 1
ATOM 693 N N . ALA A 1 87 ? -5.369 7.293 -1.485 1.00 93.06 87 ALA A N 1
ATOM 694 C CA . ALA A 1 87 ? -4.626 7.748 -2.661 1.00 93.06 87 ALA A CA 1
ATOM 695 C C . ALA A 1 87 ? -3.764 6.641 -3.294 1.00 93.06 87 ALA A C 1
ATOM 697 O O . ALA A 1 87 ? -3.751 6.501 -4.517 1.00 93.06 87 ALA A O 1
ATOM 698 N N . ARG A 1 88 ? -3.075 5.821 -2.483 1.00 91.19 88 ARG A N 1
ATOM 699 C CA . ARG A 1 88 ? -2.331 4.642 -2.971 1.00 91.19 88 ARG A CA 1
ATOM 700 C C . ARG A 1 88 ? -3.276 3.617 -3.596 1.00 91.19 88 ARG A C 1
ATOM 702 O O . ARG A 1 88 ? -2.965 3.077 -4.655 1.00 91.19 88 ARG A O 1
ATOM 709 N N . ALA A 1 89 ? -4.426 3.362 -2.969 1.00 89.62 89 ALA A N 1
ATOM 710 C CA . ALA A 1 89 ? -5.414 2.420 -3.489 1.00 89.62 89 ALA A CA 1
ATOM 711 C C . ALA A 1 89 ? -6.007 2.875 -4.833 1.00 89.62 89 ALA A C 1
ATOM 713 O O . ALA A 1 89 ? -6.198 2.053 -5.728 1.00 89.62 89 ALA A O 1
ATOM 714 N N . ASP A 1 90 ? -6.270 4.173 -4.992 1.00 91.19 90 ASP A N 1
ATOM 715 C CA . ASP A 1 90 ? -6.691 4.760 -6.265 1.00 91.19 90 ASP A CA 1
ATOM 716 C C . ASP A 1 90 ? -5.606 4.653 -7.337 1.00 91.19 90 ASP A C 1
ATOM 718 O O . ASP A 1 90 ? -5.889 4.162 -8.431 1.00 91.19 90 ASP A O 1
ATOM 722 N N . ALA A 1 91 ? -4.366 5.038 -7.017 1.00 92.69 91 ALA A N 1
ATOM 723 C CA . ALA A 1 91 ? -3.259 5.006 -7.971 1.00 92.69 91 ALA A CA 1
ATOM 724 C C . ALA A 1 91 ? -2.975 3.580 -8.470 1.00 92.69 91 ALA A C 1
ATOM 726 O O . ALA A 1 91 ? -2.784 3.367 -9.666 1.00 92.69 91 ALA A O 1
ATOM 727 N N . LEU A 1 92 ? -3.047 2.579 -7.583 1.00 87.50 92 LEU A N 1
ATOM 728 C CA . LEU A 1 92 ? -2.936 1.160 -7.945 1.00 87.50 92 LEU A CA 1
ATOM 729 C C . LEU A 1 92 ? -4.059 0.682 -8.878 1.00 87.50 92 LEU A C 1
ATOM 731 O O . LEU A 1 92 ? -3.850 -0.248 -9.656 1.00 87.50 92 LEU A O 1
ATOM 735 N N . ALA A 1 93 ? -5.233 1.310 -8.815 1.00 84.94 93 ALA A N 1
ATOM 736 C CA . ALA A 1 93 ? -6.348 1.069 -9.728 1.00 84.94 93 ALA A CA 1
ATOM 737 C C . ALA A 1 93 ? -6.296 1.949 -10.996 1.00 84.94 93 ALA A C 1
ATOM 739 O O . ALA A 1 93 ? -7.224 1.911 -11.801 1.00 84.94 93 ALA A O 1
ATOM 740 N N . GLY A 1 94 ? -5.234 2.744 -11.180 1.00 89.38 94 GLY A N 1
ATOM 741 C CA . GLY A 1 94 ? -5.067 3.665 -12.308 1.00 89.38 94 GLY A CA 1
ATOM 742 C C . GLY A 1 94 ? -5.818 4.994 -12.167 1.00 89.38 94 GLY A C 1
ATOM 743 O O . GLY A 1 94 ? -5.843 5.777 -13.114 1.00 89.38 94 GLY A O 1
ATOM 744 N N . ASN A 1 95 ? -6.424 5.278 -11.009 1.00 92.50 95 ASN A N 1
ATOM 745 C CA . ASN A 1 95 ? -7.047 6.568 -10.731 1.00 92.50 95 ASN A CA 1
ATOM 746 C C . ASN A 1 95 ? -6.054 7.507 -10.030 1.00 92.50 95 ASN A C 1
ATOM 748 O O . ASN A 1 95 ? -5.612 7.257 -8.915 1.00 92.50 95 ASN A O 1
ATOM 752 N N . CYS A 1 96 ? -5.744 8.630 -10.670 1.00 95.44 96 CYS A N 1
ATOM 753 C CA . CYS A 1 96 ? -4.756 9.588 -10.179 1.00 95.44 96 CYS A CA 1
ATOM 754 C C . CYS A 1 96 ? -5.348 10.849 -9.545 1.00 95.44 96 CYS A C 1
ATOM 756 O O . CYS A 1 96 ? -4.597 11.708 -9.084 1.00 95.44 96 CYS A O 1
ATOM 758 N N . GLU A 1 97 ? -6.673 10.983 -9.513 1.00 92.69 97 GLU A N 1
ATOM 759 C CA . GLU A 1 97 ? -7.351 12.195 -9.049 1.00 92.69 97 GLU A CA 1
ATOM 760 C C . GLU A 1 97 ? -7.019 12.510 -7.585 1.00 92.69 97 GLU A C 1
ATOM 762 O O . GLU A 1 97 ? -6.580 13.615 -7.264 1.00 92.69 97 GLU A O 1
ATOM 767 N N . THR A 1 98 ? -7.150 11.516 -6.700 1.00 91.38 98 THR A N 1
ATOM 768 C CA . THR A 1 98 ? -6.896 11.686 -5.263 1.00 91.38 98 THR A CA 1
ATOM 769 C C . THR A 1 98 ? -5.437 12.041 -4.986 1.00 91.38 98 THR A C 1
ATOM 771 O O . THR A 1 98 ? -5.181 12.976 -4.231 1.00 91.38 98 THR A O 1
ATOM 774 N N . ALA A 1 99 ? -4.487 11.350 -5.626 1.00 94.56 99 ALA A N 1
ATOM 775 C CA . ALA A 1 99 ? -3.060 11.615 -5.450 1.00 94.56 99 ALA A CA 1
ATOM 776 C C . ALA A 1 99 ? -2.677 13.028 -5.920 1.00 94.56 99 ALA A C 1
ATOM 778 O O . ALA A 1 99 ? -1.981 13.739 -5.200 1.00 94.56 99 ALA A O 1
ATOM 779 N N . ARG A 1 100 ? -3.187 13.472 -7.080 1.00 94.75 100 ARG A N 1
ATOM 780 C CA . ARG A 1 100 ? -2.937 14.825 -7.611 1.00 94.75 100 ARG A CA 1
ATOM 781 C C . ARG A 1 100 ? -3.563 15.913 -6.747 1.00 94.75 100 ARG A C 1
ATOM 783 O O . ARG A 1 100 ? -2.913 16.911 -6.467 1.00 94.75 100 ARG A O 1
ATOM 790 N N . ARG A 1 101 ? -4.802 15.713 -6.288 1.00 94.88 101 ARG A N 1
ATOM 791 C CA . ARG A 1 101 ? -5.494 16.666 -5.406 1.00 94.88 101 ARG A CA 1
ATOM 792 C C . ARG A 1 101 ? -4.780 16.824 -4.064 1.00 94.88 101 ARG A C 1
ATOM 794 O O . ARG A 1 101 ? -4.719 17.930 -3.540 1.00 94.88 101 ARG A O 1
ATOM 801 N N . LEU A 1 102 ? -4.287 15.725 -3.492 1.00 92.88 102 LEU A N 1
ATOM 802 C CA . LEU A 1 102 ? -3.569 15.745 -2.215 1.00 92.88 102 LEU A CA 1
ATOM 803 C C . LEU A 1 102 ? -2.105 16.179 -2.360 1.00 92.88 102 LEU A C 1
ATOM 805 O O . LEU A 1 102 ? -1.511 16.619 -1.380 1.00 92.88 102 LEU A O 1
ATOM 809 N N . GLY A 1 103 ? -1.506 16.006 -3.541 1.00 95.50 103 GLY A N 1
ATOM 810 C CA . GLY A 1 103 ? -0.073 16.210 -3.754 1.00 95.50 103 GLY A CA 1
ATOM 811 C C . GLY A 1 103 ? 0.802 15.232 -2.963 1.00 95.50 103 GLY A C 1
ATOM 812 O O . GLY A 1 103 ? 1.964 15.536 -2.709 1.00 95.50 103 GLY A O 1
ATOM 813 N N . ARG A 1 104 ? 0.245 14.087 -2.539 1.00 93.88 104 ARG A N 1
ATOM 814 C CA . ARG A 1 104 ? 0.890 13.013 -1.761 1.00 93.88 104 ARG A CA 1
ATOM 815 C C . ARG A 1 104 ? 0.038 11.729 -1.829 1.00 93.88 104 ARG A C 1
ATOM 817 O O . ARG A 1 104 ? -1.147 11.813 -2.161 1.00 93.88 104 ARG A O 1
ATOM 824 N N . PRO A 1 105 ? 0.576 10.551 -1.471 1.00 93.56 105 PRO A N 1
ATOM 825 C CA . PRO A 1 105 ? 1.973 10.266 -1.139 1.00 93.56 105 PRO A CA 1
ATOM 826 C C . PRO A 1 105 ? 2.858 10.140 -2.381 1.00 93.56 105 PRO A C 1
ATOM 828 O O . PRO A 1 105 ? 2.370 9.857 -3.475 1.00 93.56 105 PRO A O 1
ATOM 831 N N . ALA A 1 106 ? 4.173 10.273 -2.185 1.00 96.38 106 ALA A N 1
ATOM 832 C CA . ALA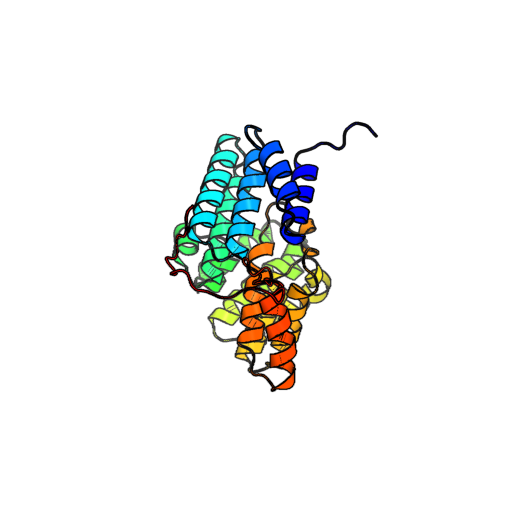 A 1 106 ? 5.186 10.198 -3.243 1.00 96.38 106 ALA A CA 1
ATOM 833 C C . ALA A 1 106 ? 5.034 8.962 -4.145 1.00 96.38 106 ALA A C 1
ATOM 835 O O . ALA A 1 106 ? 5.061 9.072 -5.364 1.00 96.38 106 ALA A O 1
ATOM 836 N N . GLN A 1 107 ? 4.786 7.788 -3.558 1.00 94.75 107 GLN A N 1
ATOM 837 C CA . GLN A 1 107 ? 4.578 6.553 -4.318 1.00 94.75 107 GLN A CA 1
ATOM 838 C C . GLN A 1 107 ? 3.369 6.639 -5.266 1.00 94.75 107 GLN A C 1
ATOM 840 O O . GLN A 1 107 ? 3.466 6.219 -6.416 1.00 94.75 107 GLN A O 1
ATOM 845 N N . ALA A 1 108 ? 2.233 7.168 -4.799 1.00 95.44 108 ALA A N 1
ATOM 846 C CA . ALA A 1 108 ? 1.025 7.284 -5.617 1.00 95.44 108 ALA A CA 1
ATOM 847 C C . ALA A 1 108 ? 1.225 8.301 -6.748 1.00 95.44 108 ALA A C 1
ATOM 849 O O . ALA A 1 108 ? 0.803 8.063 -7.875 1.00 95.44 108 ALA A O 1
ATOM 850 N N . LEU A 1 109 ? 1.925 9.403 -6.465 1.00 98.25 109 LEU A N 1
ATOM 851 C CA . LEU A 1 109 ? 2.324 10.385 -7.472 1.00 98.25 109 LEU A CA 1
ATOM 852 C C . LEU A 1 109 ? 3.252 9.779 -8.530 1.00 98.25 109 LEU A C 1
ATOM 854 O O . LEU A 1 109 ? 2.999 9.957 -9.719 1.00 98.25 109 LEU A O 1
ATOM 858 N N . ALA A 1 110 ? 4.249 8.991 -8.117 1.00 98.06 110 ALA A N 1
ATOM 859 C CA . ALA A 1 110 ? 5.154 8.284 -9.021 1.00 98.06 110 ALA A CA 1
ATOM 860 C C . ALA A 1 110 ? 4.408 7.283 -9.921 1.00 98.06 110 ALA A C 1
ATOM 862 O O . ALA A 1 110 ? 4.634 7.255 -11.128 1.00 98.06 110 ALA A O 1
ATOM 863 N N . MET A 1 111 ? 3.456 6.518 -9.367 1.00 95.81 111 MET A N 1
ATOM 864 C CA . MET A 1 111 ? 2.563 5.645 -10.152 1.00 95.81 111 MET A CA 1
ATOM 865 C C . MET A 1 111 ? 1.718 6.427 -11.169 1.00 95.81 111 MET A C 1
ATOM 867 O O . MET A 1 111 ? 1.345 5.890 -12.209 1.00 95.81 111 MET A O 1
ATOM 871 N N . CYS A 1 112 ? 1.422 7.688 -10.862 1.00 97.56 112 CYS A N 1
ATOM 872 C CA . CYS A 1 112 ? 0.585 8.587 -11.648 1.00 97.56 112 CYS A CA 1
ATOM 873 C C . CYS A 1 112 ? 1.355 9.544 -12.567 1.00 97.56 112 CYS A C 1
ATOM 875 O O . CYS A 1 112 ? 0.728 10.408 -13.192 1.00 97.56 112 CYS A O 1
ATOM 877 N N . GLY A 1 113 ? 2.679 9.393 -12.647 1.00 96.88 113 GLY A N 1
ATOM 878 C CA . GLY A 1 113 ? 3.545 10.154 -13.543 1.00 96.88 113 GLY A CA 1
ATOM 879 C C . GLY A 1 113 ? 3.995 11.519 -13.046 1.00 96.88 113 GLY A C 1
ATOM 880 O O . GLY A 1 113 ? 4.694 12.214 -13.776 1.00 96.88 113 GLY A O 1
ATOM 881 N N . ASP A 1 114 ? 3.633 11.911 -11.826 1.00 97.56 114 ASP A N 1
ATOM 882 C CA . ASP A 1 114 ? 4.126 13.146 -11.215 1.00 97.56 114 ASP A CA 1
ATOM 883 C C . ASP A 1 114 ? 5.459 12.879 -10.500 1.00 97.56 114 ASP A C 1
ATOM 885 O O . ASP A 1 114 ? 5.566 12.873 -9.272 1.00 97.56 114 ASP A O 1
ATOM 889 N N . GLU A 1 115 ? 6.479 12.561 -11.303 1.00 95.94 115 GLU A N 1
ATOM 890 C CA . GLU A 1 115 ? 7.821 12.207 -10.827 1.00 95.94 115 GLU A CA 1
ATOM 891 C C . GLU A 1 115 ? 8.482 13.380 -10.096 1.00 95.94 115 GLU A C 1
ATOM 893 O O . GLU A 1 115 ? 9.133 13.174 -9.078 1.00 95.94 115 GLU A O 1
ATOM 898 N N . ALA A 1 116 ? 8.256 14.617 -10.551 1.00 97.06 116 ALA A N 1
ATOM 899 C CA . ALA A 1 116 ? 8.834 15.805 -9.930 1.00 97.06 116 ALA A CA 1
ATOM 900 C C . ALA A 1 116 ? 8.347 15.991 -8.484 1.00 97.06 116 ALA A C 1
ATOM 902 O O . ALA A 1 116 ? 9.160 16.182 -7.575 1.00 97.06 116 ALA A O 1
ATOM 903 N N . GLN A 1 117 ? 7.034 15.901 -8.245 1.00 98.00 117 GLN A N 1
ATOM 904 C CA . GLN A 1 117 ? 6.496 16.012 -6.891 1.00 98.00 117 GLN A CA 1
ATOM 905 C C . GLN A 1 117 ? 6.823 14.770 -6.049 1.00 98.00 117 GLN A C 1
ATOM 907 O O . GLN A 1 117 ? 7.097 14.901 -4.853 1.00 98.00 117 GLN A O 1
ATOM 912 N N . ALA A 1 118 ? 6.838 13.574 -6.649 1.00 98.19 118 ALA A N 1
ATOM 913 C CA . ALA A 1 118 ? 7.244 12.353 -5.957 1.00 98.19 118 ALA A CA 1
ATOM 914 C C . ALA A 1 118 ? 8.695 12.428 -5.453 1.00 98.19 118 ALA A C 1
ATOM 916 O O . ALA A 1 118 ? 8.942 12.152 -4.279 1.00 98.19 118 ALA A O 1
ATOM 917 N N . GLU A 1 119 ? 9.625 12.857 -6.307 1.00 97.94 119 GLU A N 1
ATOM 918 C CA . GLU A 1 119 ? 11.046 12.995 -5.980 1.00 97.94 119 GLU A CA 1
ATOM 919 C C . GLU A 1 119 ? 11.277 14.083 -4.932 1.00 97.94 119 GLU A C 1
ATOM 921 O O . GLU A 1 119 ? 12.028 13.885 -3.979 1.00 97.94 119 GLU A O 1
ATOM 926 N N . LYS A 1 120 ? 10.567 15.213 -5.035 1.00 98.25 120 LYS A N 1
ATOM 927 C CA . LYS A 1 120 ? 10.621 16.269 -4.019 1.00 98.25 120 LYS A CA 1
ATOM 928 C C . LYS A 1 120 ? 10.266 15.731 -2.628 1.00 98.25 120 LYS A C 1
ATOM 930 O O . LYS A 1 120 ? 11.017 15.946 -1.678 1.00 98.25 120 LYS A O 1
ATOM 935 N N . LEU A 1 121 ? 9.146 15.015 -2.511 1.00 97.19 121 LEU A N 1
ATOM 936 C CA . LEU A 1 121 ? 8.714 14.418 -1.243 1.00 97.19 121 LEU A CA 1
ATOM 937 C C . LEU A 1 121 ? 9.682 13.334 -0.757 1.00 97.19 121 LEU A C 1
ATOM 939 O O . LEU A 1 121 ? 9.941 13.234 0.442 1.00 97.19 121 LEU A O 1
ATOM 943 N N . ALA A 1 122 ? 10.231 12.533 -1.673 1.00 97.56 122 ALA A N 1
ATOM 944 C CA . ALA A 1 122 ? 11.231 11.528 -1.340 1.00 97.56 122 ALA A CA 1
ATOM 945 C C . ALA A 1 122 ? 12.512 12.176 -0.786 1.00 97.56 122 ALA A C 1
ATOM 947 O O . ALA A 1 122 ? 13.032 11.748 0.246 1.00 97.56 122 ALA A O 1
ATOM 948 N N . ALA A 1 123 ? 12.990 13.257 -1.400 1.00 97.88 123 ALA A N 1
ATOM 949 C CA . ALA A 1 123 ? 14.148 14.007 -0.926 1.00 97.88 123 ALA A CA 1
ATOM 950 C C . ALA A 1 123 ? 13.904 14.650 0.452 1.00 97.88 123 ALA A C 1
ATOM 952 O O . ALA A 1 123 ? 14.786 14.628 1.312 1.00 97.88 123 ALA A O 1
ATOM 953 N N . GLU A 1 124 ? 12.709 15.198 0.694 1.00 96.62 124 GLU A N 1
ATOM 954 C CA . GLU A 1 124 ? 12.310 15.735 2.003 1.00 96.62 124 GLU A CA 1
ATOM 955 C C . GLU A 1 124 ? 12.295 14.645 3.087 1.00 96.62 124 GLU A C 1
ATOM 957 O O . GLU A 1 124 ? 12.906 14.820 4.143 1.00 96.62 124 GLU A O 1
ATOM 962 N N . ALA A 1 125 ? 11.684 13.491 2.812 1.00 94.00 125 ALA A N 1
ATOM 963 C CA . ALA A 1 125 ? 11.666 12.356 3.734 1.00 94.00 125 ALA A CA 1
ATOM 964 C C . ALA A 1 125 ? 13.070 11.774 3.985 1.00 94.00 125 ALA A C 1
ATOM 966 O O . ALA A 1 125 ? 13.407 11.435 5.120 1.00 94.00 125 ALA A O 1
ATOM 967 N N . SER A 1 126 ? 13.932 11.750 2.964 1.00 96.88 126 SER A N 1
ATOM 968 C CA . SER A 1 126 ? 15.319 11.277 3.084 1.00 96.88 126 SER A CA 1
ATOM 969 C C . SER A 1 126 ? 16.150 12.146 4.028 1.00 96.88 126 SER A C 1
ATOM 971 O O . SER A 1 126 ? 16.971 11.626 4.779 1.00 96.88 126 SER A O 1
ATOM 973 N N . LYS A 1 127 ? 15.898 13.462 4.069 1.00 97.12 127 LYS A N 1
ATOM 974 C CA . LYS A 1 127 ? 16.533 14.368 5.045 1.00 97.12 127 LYS A CA 1
ATOM 975 C C . LYS A 1 127 ? 16.100 14.077 6.481 1.00 97.12 127 LYS A C 1
ATOM 977 O O . LYS A 1 127 ? 16.888 14.269 7.401 1.00 97.12 127 LYS A O 1
ATOM 982 N N . LEU A 1 128 ? 14.860 13.625 6.674 1.00 93.81 128 LEU A N 1
ATOM 983 C CA . LEU A 1 128 ? 14.318 13.273 7.989 1.00 93.81 128 LEU A CA 1
ATOM 984 C C . LEU A 1 128 ? 14.739 11.869 8.444 1.00 93.81 128 LEU A C 1
ATOM 986 O O . LEU A 1 128 ? 14.699 11.578 9.635 1.00 93.81 128 LEU A O 1
ATOM 990 N N . SER A 1 129 ? 15.119 10.989 7.513 1.00 91.50 129 SER A N 1
ATOM 991 C CA . SER A 1 129 ? 15.464 9.586 7.778 1.00 91.50 129 SER A CA 1
ATOM 992 C C . SER A 1 129 ? 16.750 9.130 7.067 1.00 91.50 129 SER A C 1
ATOM 994 O O . SER A 1 129 ? 16.742 8.073 6.437 1.00 91.50 129 SER A O 1
ATOM 996 N N . PRO A 1 130 ? 17.882 9.855 7.188 1.00 93.44 130 PRO A N 1
ATOM 997 C CA . PRO A 1 130 ? 19.090 9.570 6.404 1.00 93.44 130 PRO A CA 1
ATOM 998 C C . PRO A 1 130 ? 19.655 8.164 6.660 1.00 93.44 130 PRO A C 1
ATOM 1000 O O . PRO A 1 130 ? 20.140 7.508 5.744 1.00 93.44 130 PRO A O 1
ATOM 1003 N N . ASN A 1 131 ? 19.523 7.667 7.893 1.00 95.50 131 ASN A N 1
ATOM 1004 C CA . ASN A 1 131 ? 19.970 6.332 8.304 1.00 95.50 131 ASN A CA 1
ATOM 1005 C C . ASN A 1 131 ? 18.798 5.352 8.499 1.00 95.50 131 ASN A C 1
ATOM 1007 O O . ASN A 1 131 ? 18.955 4.304 9.124 1.00 95.50 131 ASN A O 1
ATOM 1011 N N . GLY A 1 132 ? 17.598 5.706 8.030 1.00 95.00 132 GLY A N 1
ATOM 1012 C CA . GLY A 1 132 ? 16.410 4.878 8.191 1.00 95.00 132 GLY A CA 1
ATOM 1013 C C . GLY A 1 132 ? 16.471 3.667 7.268 1.00 95.00 132 GLY A C 1
ATOM 1014 O O . GLY A 1 132 ? 16.215 3.796 6.079 1.00 95.00 132 GLY A O 1
ATOM 1015 N N . THR A 1 133 ? 16.749 2.477 7.802 1.00 95.00 133 THR A N 1
ATOM 1016 C CA . THR A 1 133 ? 16.876 1.253 6.991 1.00 95.00 133 THR A CA 1
ATOM 1017 C C . THR A 1 133 ? 15.636 0.974 6.142 1.00 95.00 133 THR A C 1
ATOM 1019 O O . THR A 1 133 ? 15.753 0.738 4.950 1.00 95.00 133 THR A O 1
ATOM 1022 N N . ILE A 1 134 ? 14.430 1.058 6.713 1.00 92.94 134 ILE A N 1
ATOM 1023 C CA . ILE A 1 134 ? 13.190 0.827 5.948 1.00 92.94 134 ILE A CA 1
ATOM 1024 C C . ILE A 1 134 ? 12.958 1.922 4.900 1.00 92.94 134 ILE A C 1
ATOM 1026 O O . ILE A 1 134 ? 12.446 1.643 3.818 1.00 92.94 134 ILE A O 1
ATOM 1030 N N . TRP A 1 135 ? 13.362 3.158 5.194 1.00 94.69 135 TRP A N 1
ATOM 1031 C CA . TRP A 1 135 ? 13.293 4.239 4.219 1.00 94.69 135 TRP A CA 1
ATOM 1032 C C . TRP A 1 135 ? 14.219 3.953 3.026 1.00 94.69 135 TRP A C 1
ATOM 1034 O O . TRP A 1 135 ? 13.751 3.891 1.890 1.00 94.69 135 TRP A O 1
ATOM 1044 N N . ASN A 1 136 ? 15.499 3.691 3.300 1.00 96.75 136 ASN A N 1
ATOM 1045 C CA . ASN A 1 136 ? 16.549 3.519 2.294 1.00 96.75 136 ASN A CA 1
ATOM 1046 C C . ASN A 1 136 ? 16.421 2.214 1.497 1.00 96.75 136 ASN A C 1
ATOM 1048 O O . ASN A 1 136 ? 16.587 2.223 0.282 1.00 96.75 136 ASN A O 1
ATOM 1052 N N . GLU A 1 137 ? 16.105 1.101 2.159 1.00 96.56 137 GLU A N 1
ATOM 1053 C CA . GLU A 1 137 ? 16.104 -0.222 1.528 1.00 96.56 137 GLU A CA 1
ATOM 1054 C C . GLU A 1 137 ? 14.750 -0.585 0.901 1.00 96.56 137 GLU A C 1
ATOM 1056 O O . GLU A 1 137 ? 14.705 -1.436 0.012 1.00 96.56 137 GLU A O 1
ATOM 1061 N N . VAL A 1 138 ? 13.646 0.047 1.334 1.00 94.94 138 VAL A N 1
ATOM 1062 C CA . VAL A 1 138 ? 12.278 -0.318 0.916 1.00 94.94 138 VAL A CA 1
ATOM 1063 C C . VAL A 1 138 ? 11.500 0.862 0.335 1.00 94.94 138 VAL A C 1
ATOM 1065 O O . VAL A 1 138 ? 11.105 0.815 -0.828 1.00 94.94 138 VAL A O 1
ATOM 1068 N N . GLN A 1 139 ? 11.231 1.912 1.116 1.00 94.31 139 GLN A N 1
ATOM 1069 C CA . GLN A 1 139 ? 10.255 2.944 0.729 1.00 94.31 139 GLN A CA 1
ATOM 1070 C C . GLN A 1 139 ? 10.747 3.819 -0.430 1.00 94.31 139 GLN A C 1
ATOM 1072 O O . GLN A 1 139 ? 10.003 4.035 -1.389 1.00 94.31 139 GLN A O 1
ATOM 1077 N N . LEU A 1 140 ? 12.000 4.274 -0.380 1.00 97.62 140 LEU A N 1
ATOM 1078 C CA . LEU A 1 140 ? 12.615 5.051 -1.453 1.00 97.62 140 LEU A CA 1
ATOM 1079 C C . LEU A 1 140 ? 12.746 4.221 -2.752 1.00 97.62 140 LEU A C 1
ATOM 1081 O O . LEU A 1 140 ? 12.249 4.667 -3.790 1.00 97.62 140 LEU A O 1
ATOM 1085 N N . PRO A 1 141 ? 13.277 2.980 -2.722 1.00 98.31 141 PRO A N 1
ATOM 1086 C CA . PRO A 1 141 ? 13.226 2.056 -3.856 1.00 98.31 141 PRO A CA 1
ATOM 1087 C C . PRO A 1 141 ? 11.836 1.829 -4.452 1.00 98.31 141 PRO A C 1
ATOM 1089 O O . PRO A 1 141 ? 11.699 1.761 -5.671 1.00 98.31 141 PRO A O 1
ATOM 1092 N N . VAL A 1 142 ? 10.791 1.740 -3.624 1.00 97.06 142 VAL A N 1
ATOM 1093 C CA . VAL A 1 142 ? 9.400 1.595 -4.084 1.00 97.06 142 VAL A CA 1
ATOM 1094 C C . VAL A 1 142 ? 8.927 2.828 -4.861 1.00 97.06 142 VAL A C 1
ATOM 1096 O O . VAL A 1 142 ? 8.259 2.674 -5.886 1.00 97.06 142 VAL A O 1
ATOM 1099 N N . ILE A 1 143 ? 9.292 4.039 -4.427 1.00 98.19 143 ILE A N 1
ATOM 1100 C CA . ILE A 1 143 ? 8.983 5.284 -5.153 1.00 98.19 143 ILE A CA 1
ATOM 1101 C C . ILE A 1 143 ? 9.713 5.301 -6.503 1.00 98.19 143 ILE A C 1
ATOM 1103 O O . ILE A 1 143 ? 9.077 5.487 -7.543 1.00 98.19 143 ILE A O 1
ATOM 1107 N N . HIS A 1 144 ? 11.020 5.019 -6.512 1.00 98.69 144 HIS A N 1
ATOM 1108 C CA . HIS A 1 144 ? 11.814 4.962 -7.745 1.00 98.69 144 HIS A CA 1
ATOM 1109 C C . HIS A 1 144 ? 11.330 3.872 -8.709 1.00 98.69 144 HIS A C 1
ATOM 1111 O O . HIS A 1 144 ? 11.290 4.081 -9.921 1.00 98.69 144 HIS A O 1
ATOM 1117 N N . SER A 1 145 ? 10.930 2.712 -8.187 1.00 98.56 145 SER A N 1
ATOM 1118 C CA . SER A 1 145 ? 10.352 1.623 -8.972 1.00 98.56 145 SER A CA 1
ATOM 1119 C C . SER A 1 145 ? 9.041 2.038 -9.630 1.00 98.56 145 SER A C 1
ATOM 1121 O O . SER A 1 145 ? 8.868 1.801 -10.825 1.00 98.56 145 SER A O 1
ATOM 1123 N N . ALA A 1 146 ? 8.141 2.692 -8.891 1.00 97.94 146 ALA A N 1
ATOM 1124 C CA . ALA A 1 146 ? 6.889 3.195 -9.443 1.00 97.94 146 ALA A CA 1
ATOM 1125 C C . ALA A 1 146 ? 7.132 4.204 -10.580 1.00 97.94 146 ALA A C 1
ATOM 1127 O O . ALA A 1 146 ? 6.511 4.086 -11.637 1.00 97.94 146 ALA A O 1
ATOM 112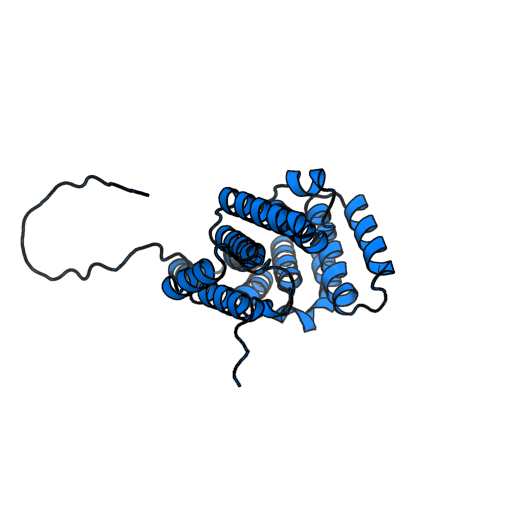8 N N . ALA A 1 147 ? 8.084 5.127 -10.409 1.00 98.38 147 ALA A N 1
ATOM 1129 C CA . ALA A 1 147 ? 8.467 6.087 -11.446 1.00 98.38 147 ALA A CA 1
ATOM 1130 C C . ALA A 1 147 ? 9.098 5.402 -12.674 1.00 98.38 147 ALA A C 1
ATOM 1132 O O . ALA A 1 147 ? 8.740 5.701 -13.814 1.00 98.38 147 ALA A O 1
ATOM 1133 N N . ALA A 1 148 ? 9.997 4.433 -12.465 1.00 98.44 148 ALA A N 1
ATOM 1134 C CA . ALA A 1 148 ? 10.593 3.648 -13.547 1.00 98.44 148 ALA A CA 1
ATOM 1135 C C . ALA A 1 148 ? 9.527 2.866 -14.328 1.00 98.44 148 ALA A C 1
ATOM 1137 O O . ALA A 1 148 ? 9.534 2.848 -15.556 1.00 98.44 148 ALA A O 1
ATOM 1138 N N . LEU A 1 149 ? 8.565 2.264 -13.626 1.00 97.94 149 LEU A N 1
ATOM 1139 C CA . LEU A 1 149 ? 7.422 1.599 -14.239 1.00 97.94 149 LEU A CA 1
ATOM 1140 C C . LEU A 1 149 ? 6.553 2.576 -15.034 1.00 97.94 149 LEU A C 1
ATOM 1142 O O . LEU A 1 149 ? 6.106 2.215 -16.120 1.00 97.94 149 LEU A O 1
ATOM 1146 N N . TYR A 1 150 ? 6.296 3.784 -14.540 1.00 96.88 150 TYR A N 1
ATOM 1147 C CA . TYR A 1 150 ? 5.545 4.781 -15.304 1.00 96.88 150 TYR A CA 1
ATOM 1148 C C . TYR A 1 150 ? 6.254 5.154 -16.617 1.00 96.88 150 TYR A C 1
ATOM 1150 O O . TYR A 1 150 ? 5.610 5.259 -17.657 1.00 96.88 150 TYR A O 1
ATOM 1158 N N . ARG A 1 151 ? 7.590 5.261 -16.596 1.00 97.44 151 ARG A N 1
ATOM 1159 C CA . ARG A 1 151 ? 8.432 5.563 -17.770 1.00 97.44 151 ARG A CA 1
ATOM 1160 C C . ARG A 1 151 ? 8.710 4.371 -18.692 1.00 97.44 151 ARG A C 1
ATOM 1162 O O . ARG A 1 151 ? 9.591 4.464 -19.540 1.00 97.44 151 ARG A O 1
ATOM 1169 N N . ASP A 1 152 ? 8.008 3.257 -18.504 1.00 97.56 152 ASP A N 1
ATOM 1170 C CA . ASP A 1 152 ? 8.228 2.005 -19.236 1.00 97.56 152 ASP A CA 1
ATOM 1171 C C . ASP A 1 152 ? 9.685 1.496 -19.165 1.00 97.56 152 ASP A C 1
ATOM 1173 O O . ASP A 1 152 ? 10.258 0.985 -20.122 1.00 97.56 152 ASP A O 1
ATOM 1177 N N . GLN A 1 153 ? 10.299 1.612 -17.981 1.00 98.56 153 GLN A N 1
ATOM 1178 C CA . GLN A 1 153 ? 11.639 1.101 -17.668 1.00 98.56 153 GLN A CA 1
ATOM 1179 C C . GLN A 1 153 ? 11.560 -0.078 -16.683 1.00 98.56 153 GLN A C 1
ATOM 1181 O O . GLN A 1 153 ? 12.055 0.001 -15.551 1.00 98.56 153 GLN A O 1
ATOM 1186 N N . PRO A 1 154 ? 10.933 -1.207 -17.059 1.00 98.44 154 PRO A N 1
ATOM 1187 C CA . PRO A 1 154 ? 10.690 -2.293 -16.118 1.00 98.44 154 PRO A CA 1
ATOM 1188 C C . PRO A 1 154 ? 11.980 -2.977 -15.641 1.00 98.44 154 PRO A C 1
ATOM 1190 O O . PRO A 1 154 ? 12.045 -3.393 -14.490 1.00 98.44 154 PRO A O 1
ATOM 1193 N N . ALA A 1 155 ? 13.043 -3.034 -16.453 1.00 98.69 155 ALA A N 1
ATOM 1194 C CA . ALA A 1 155 ? 14.339 -3.558 -16.005 1.00 98.69 155 ALA A CA 1
ATOM 119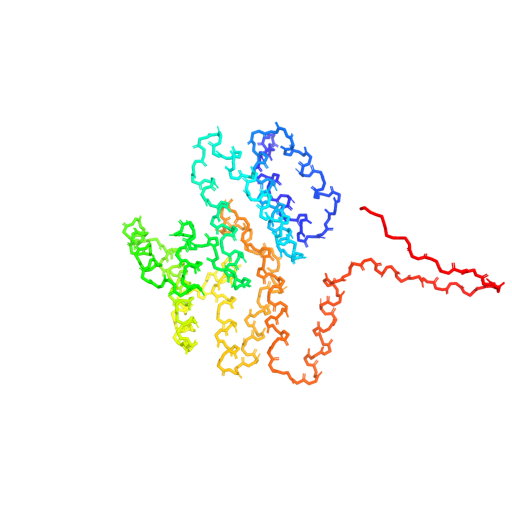5 C C . ALA A 1 155 ? 14.928 -2.726 -14.851 1.00 98.69 155 ALA A C 1
ATOM 1197 O O . ALA A 1 155 ? 15.345 -3.286 -13.837 1.00 98.69 155 ALA A O 1
ATOM 1198 N N . ARG A 1 156 ? 14.866 -1.392 -14.962 1.00 98.62 156 ARG A N 1
ATOM 1199 C CA . ARG A 1 156 ? 15.293 -0.473 -13.899 1.00 98.62 156 ARG A CA 1
ATOM 1200 C C . ARG A 1 156 ? 14.452 -0.650 -12.639 1.00 98.62 156 ARG A C 1
ATOM 1202 O O . ARG A 1 156 ? 14.996 -0.640 -11.543 1.00 98.62 156 ARG A O 1
ATOM 1209 N N . SER A 1 157 ? 13.144 -0.866 -12.789 1.00 98.56 157 SER A N 1
ATOM 1210 C CA . SER A 1 157 ? 12.269 -1.175 -11.655 1.00 98.56 157 SER A CA 1
ATOM 1211 C C . SER A 1 157 ? 12.707 -2.433 -10.902 1.00 98.56 157 SER A C 1
ATOM 1213 O O . SER A 1 157 ? 12.638 -2.447 -9.680 1.00 98.56 157 SER A O 1
ATOM 1215 N N . VAL A 1 158 ? 13.130 -3.496 -11.595 1.00 98.62 158 VAL A N 1
ATOM 1216 C CA . VAL A 1 158 ? 13.638 -4.709 -10.929 1.00 98.62 158 VAL A CA 1
ATOM 1217 C C . VAL A 1 158 ? 14.934 -4.404 -10.176 1.00 98.62 158 VAL A C 1
ATOM 1219 O O . VAL A 1 158 ? 15.078 -4.815 -9.028 1.00 98.62 158 VAL A O 1
ATOM 1222 N N . GLU A 1 159 ? 15.848 -3.670 -10.810 1.00 98.56 159 GLU A N 1
ATOM 1223 C CA . GLU A 1 159 ? 17.162 -3.333 -10.257 1.00 98.56 159 GLU A CA 1
ATOM 1224 C C . GLU A 1 159 ? 17.057 -2.511 -8.967 1.00 98.56 159 GLU A C 1
ATOM 1226 O O . GLU A 1 159 ? 17.641 -2.888 -7.953 1.00 98.56 159 GLU A O 1
ATOM 1231 N N . VAL A 1 160 ? 16.277 -1.423 -8.968 1.00 98.38 160 VAL A N 1
ATOM 1232 C CA . VAL A 1 160 ? 16.173 -0.548 -7.786 1.00 98.38 160 VAL A CA 1
ATOM 1233 C C . VAL A 1 160 ? 15.526 -1.250 -6.597 1.00 98.38 160 VAL A C 1
ATOM 1235 O O . VAL A 1 160 ? 15.828 -0.908 -5.464 1.00 98.38 160 VAL A O 1
ATOM 1238 N N . LEU A 1 161 ? 14.674 -2.251 -6.837 1.00 98.56 161 LEU A N 1
ATOM 1239 C CA . LEU A 1 161 ? 14.021 -3.031 -5.783 1.00 98.56 161 LEU A CA 1
ATOM 1240 C C . LEU A 1 161 ? 14.908 -4.137 -5.196 1.00 98.56 161 LEU A C 1
ATOM 1242 O O . LEU A 1 161 ? 14.461 -4.831 -4.284 1.00 98.56 161 LEU A O 1
ATOM 1246 N N . ALA A 1 162 ? 16.131 -4.339 -5.697 1.00 97.75 162 ALA A N 1
ATOM 1247 C CA . ALA A 1 162 ? 17.013 -5.404 -5.217 1.00 97.75 162 ALA A CA 1
ATOM 1248 C C . ALA A 1 162 ? 17.342 -5.270 -3.718 1.00 97.75 162 ALA A C 1
ATOM 1250 O O . ALA A 1 162 ? 17.384 -6.275 -3.009 1.00 97.75 162 ALA A O 1
ATOM 1251 N N . SER A 1 163 ? 17.495 -4.037 -3.226 1.00 97.62 163 SER A N 1
ATOM 1252 C CA . SER A 1 163 ? 17.727 -3.718 -1.809 1.00 97.62 163 SER A CA 1
ATOM 1253 C C . SER A 1 163 ? 16.608 -4.212 -0.887 1.00 97.62 163 SER A C 1
ATOM 1255 O O . SER A 1 163 ? 16.847 -4.604 0.252 1.00 97.62 163 SER A O 1
ATOM 1257 N N . ALA A 1 164 ? 15.372 -4.254 -1.391 1.00 96.69 164 ALA A N 1
ATOM 1258 C CA . ALA A 1 164 ? 14.207 -4.606 -0.594 1.00 96.69 164 ALA A CA 1
ATOM 1259 C C . ALA A 1 164 ? 14.095 -6.115 -0.323 1.00 96.69 164 ALA A C 1
ATOM 1261 O O . ALA A 1 164 ? 13.296 -6.504 0.529 1.00 96.69 164 ALA A O 1
ATOM 1262 N N . ALA A 1 165 ? 14.887 -6.957 -1.003 1.00 95.38 165 ALA A N 1
ATOM 1263 C CA . ALA A 1 165 ? 14.793 -8.418 -0.946 1.00 95.38 165 ALA A CA 1
ATOM 1264 C C . ALA A 1 165 ? 14.734 -9.019 0.473 1.00 95.38 165 ALA A C 1
ATOM 1266 O O . ALA A 1 165 ? 13.872 -9.871 0.712 1.00 95.38 165 ALA A O 1
ATOM 1267 N N . PRO A 1 166 ? 15.545 -8.565 1.450 1.00 94.81 166 PRO A N 1
ATOM 1268 C CA . PRO A 1 166 ? 15.485 -9.075 2.821 1.00 94.81 166 PRO A CA 1
ATOM 1269 C C . PRO A 1 166 ? 14.190 -8.718 3.575 1.00 94.81 166 PRO A C 1
ATOM 1271 O O . PRO A 1 166 ? 13.895 -9.317 4.608 1.00 94.81 166 PRO A O 1
ATOM 1274 N N . TYR A 1 167 ? 13.416 -7.749 3.079 1.00 91.44 167 TYR A N 1
ATOM 1275 C CA . TYR A 1 167 ? 12.260 -7.152 3.758 1.00 91.44 167 TYR A CA 1
ATOM 1276 C C . TYR A 1 167 ? 10.911 -7.548 3.135 1.00 91.44 167 TYR A C 1
ATOM 1278 O O . TYR A 1 167 ? 9.853 -7.249 3.691 1.00 91.44 167 TYR A O 1
ATOM 1286 N N . GLU A 1 168 ? 10.927 -8.261 2.009 1.00 88.44 168 GLU A N 1
ATOM 1287 C CA . GLU A 1 168 ? 9.749 -8.615 1.198 1.00 88.44 168 GLU A CA 1
ATOM 1288 C C . GLU A 1 168 ? 8.677 -9.423 1.926 1.00 88.44 168 GLU A C 1
ATOM 1290 O O . GLU A 1 168 ? 7.518 -9.433 1.514 1.00 88.44 168 GLU A O 1
ATOM 1295 N N . ARG A 1 169 ? 9.052 -10.100 3.015 1.00 83.88 169 ARG A N 1
ATOM 1296 C CA . ARG A 1 169 ? 8.105 -10.854 3.840 1.00 83.88 169 ARG A CA 1
ATOM 1297 C C . ARG A 1 169 ? 7.108 -9.939 4.551 1.00 83.88 169 ARG A C 1
ATOM 1299 O O . ARG A 1 169 ? 5.952 -10.306 4.739 1.00 83.88 169 ARG A O 1
ATOM 1306 N N . SER A 1 170 ? 7.553 -8.738 4.914 1.00 83.31 170 SER A N 1
ATOM 1307 C CA . SER A 1 170 ? 6.747 -7.790 5.680 1.00 83.31 170 SER A CA 1
ATOM 1308 C C . SER A 1 170 ? 6.276 -6.592 4.849 1.00 83.31 170 SER A C 1
ATOM 1310 O O . SER A 1 170 ? 5.253 -5.994 5.181 1.00 83.31 170 SER A O 1
ATOM 1312 N N . TYR A 1 171 ? 6.971 -6.270 3.753 1.00 86.56 171 TYR A N 1
ATOM 1313 C CA . TYR A 1 171 ? 6.632 -5.181 2.834 1.00 86.56 171 TYR A CA 1
ATOM 1314 C C . TYR A 1 171 ? 6.314 -5.751 1.453 1.00 86.56 171 TYR A C 1
ATOM 1316 O O . TYR A 1 171 ? 7.195 -6.258 0.759 1.00 86.56 171 TYR A O 1
ATOM 1324 N N . LEU A 1 172 ? 5.043 -5.681 1.059 1.00 87.44 172 LEU A N 1
ATOM 1325 C CA . LEU A 1 172 ? 4.539 -6.356 -0.140 1.00 87.44 172 LEU A CA 1
ATOM 1326 C C . LEU A 1 172 ? 4.694 -5.502 -1.406 1.00 87.44 172 LEU A C 1
ATOM 1328 O O . LEU A 1 172 ? 4.677 -6.040 -2.511 1.00 87.44 172 LEU A O 1
ATOM 1332 N N . GLU A 1 173 ? 4.865 -4.185 -1.270 1.00 90.12 173 GLU A N 1
ATOM 1333 C CA . GLU A 1 173 ? 5.013 -3.260 -2.395 1.00 90.12 173 GLU A CA 1
ATOM 1334 C C . GLU A 1 173 ? 6.194 -3.585 -3.316 1.00 90.12 173 GLU A C 1
ATOM 1336 O O . GLU A 1 173 ? 5.959 -3.661 -4.525 1.00 90.12 173 GLU A O 1
ATOM 1341 N N . PRO A 1 174 ? 7.426 -3.831 -2.815 1.00 94.31 174 PRO A N 1
ATOM 1342 C CA . PRO A 1 174 ? 8.539 -4.253 -3.664 1.00 94.31 174 PRO A CA 1
ATOM 1343 C C . PRO A 1 174 ? 8.204 -5.505 -4.475 1.00 94.31 174 PRO A C 1
ATOM 1345 O O . PRO A 1 174 ? 8.439 -5.565 -5.679 1.00 94.31 174 PRO A O 1
ATOM 1348 N N . VAL A 1 175 ? 7.582 -6.493 -3.829 1.00 94.50 175 VAL A N 1
ATOM 1349 C CA . VAL A 1 175 ? 7.205 -7.758 -4.464 1.00 94.50 175 VAL A CA 1
ATOM 1350 C C . VAL A 1 175 ? 6.182 -7.523 -5.574 1.00 94.50 175 VAL A C 1
ATOM 1352 O O . VAL A 1 175 ? 6.342 -8.011 -6.693 1.00 94.50 175 VAL A O 1
ATOM 1355 N N . TYR A 1 176 ? 5.145 -6.734 -5.287 1.00 94.19 176 TYR A N 1
ATOM 1356 C CA . TYR A 1 176 ? 4.084 -6.445 -6.243 1.00 94.19 176 TYR A CA 1
ATOM 1357 C C . TYR A 1 176 ? 4.603 -5.657 -7.453 1.00 94.19 176 TYR A C 1
ATOM 1359 O O . TYR A 1 176 ? 4.341 -6.039 -8.596 1.00 94.19 176 TYR A O 1
ATOM 1367 N N . LEU A 1 177 ? 5.380 -4.593 -7.221 1.00 96.31 177 LEU A N 1
ATOM 1368 C CA . LEU A 1 177 ? 5.955 -3.773 -8.288 1.00 96.31 177 LEU A CA 1
ATOM 1369 C C . LEU A 1 177 ? 6.958 -4.560 -9.137 1.00 96.31 177 LEU A C 1
ATOM 1371 O O . LEU A 1 177 ? 6.954 -4.431 -10.361 1.00 96.31 177 LEU A O 1
ATOM 1375 N N . ARG A 1 178 ? 7.761 -5.444 -8.532 1.00 97.81 178 ARG A N 1
ATOM 1376 C CA . ARG A 1 178 ? 8.643 -6.337 -9.291 1.00 97.81 178 ARG A CA 1
ATOM 1377 C C . ARG A 1 178 ? 7.857 -7.349 -10.128 1.00 97.81 178 ARG A C 1
ATOM 1379 O O . ARG A 1 178 ? 8.227 -7.601 -11.272 1.00 97.81 178 ARG A O 1
ATOM 1386 N N . GLY A 1 179 ? 6.737 -7.862 -9.617 1.00 97.38 179 GLY A N 1
ATOM 1387 C CA . GLY A 1 179 ? 5.797 -8.665 -10.401 1.00 97.38 179 GLY A CA 1
ATOM 1388 C C . GLY A 1 179 ? 5.271 -7.914 -11.631 1.00 97.38 179 GLY A C 1
ATOM 1389 O O . GLY A 1 179 ? 5.302 -8.452 -12.739 1.00 97.38 179 GLY A O 1
ATOM 1390 N N . LEU A 1 180 ? 4.861 -6.648 -11.470 1.00 96.50 180 LEU A N 1
ATOM 1391 C CA . LEU A 1 180 ? 4.452 -5.785 -12.590 1.00 96.50 180 LEU A CA 1
ATOM 1392 C C . LEU A 1 180 ? 5.593 -5.540 -13.587 1.00 96.50 180 LEU A C 1
ATOM 1394 O O . LEU A 1 180 ? 5.374 -5.583 -14.799 1.00 96.50 180 LEU A O 1
ATOM 1398 N N . ALA A 1 181 ? 6.811 -5.316 -13.094 1.00 98.31 181 ALA A N 1
ATOM 1399 C CA . ALA A 1 181 ? 7.992 -5.151 -13.932 1.00 98.31 181 ALA A CA 1
ATOM 1400 C C . ALA A 1 181 ? 8.255 -6.401 -14.783 1.00 98.31 181 ALA A C 1
ATOM 1402 O O . ALA A 1 181 ? 8.441 -6.298 -15.995 1.00 98.31 181 ALA A O 1
ATOM 1403 N N . TYR A 1 182 ? 8.187 -7.592 -14.186 1.00 98.38 182 TYR A N 1
ATOM 1404 C CA . TYR A 1 182 ? 8.341 -8.841 -14.926 1.00 98.38 182 TYR A CA 1
ATOM 1405 C C . TYR A 1 182 ? 7.227 -9.077 -15.948 1.00 98.38 182 TYR A C 1
ATOM 1407 O O . TYR A 1 182 ? 7.520 -9.569 -17.038 1.00 98.38 182 TYR A O 1
ATOM 1415 N N . LEU A 1 183 ? 5.981 -8.675 -15.666 1.00 96.25 183 LEU A N 1
ATOM 1416 C CA . LEU A 1 183 ? 4.915 -8.713 -16.676 1.00 96.25 183 LEU A CA 1
ATOM 1417 C C . LEU A 1 183 ? 5.270 -7.863 -17.903 1.00 96.25 183 LEU A C 1
ATOM 1419 O O . LEU A 1 183 ? 5.126 -8.343 -19.027 1.00 96.25 183 LEU A O 1
ATOM 1423 N N . ARG A 1 184 ? 5.776 -6.638 -17.700 1.00 96.62 184 ARG A N 1
ATOM 1424 C CA . ARG A 1 184 ? 6.199 -5.742 -18.794 1.00 96.62 184 ARG A CA 1
ATOM 1425 C C . ARG A 1 184 ? 7.449 -6.218 -19.530 1.00 96.62 184 ARG A C 1
ATOM 1427 O O . ARG A 1 184 ? 7.594 -5.953 -20.711 1.00 96.62 184 ARG A O 1
ATOM 1434 N N . LEU A 1 185 ? 8.313 -6.980 -18.863 1.00 97.44 185 LEU A N 1
ATOM 1435 C CA . LEU A 1 185 ? 9.450 -7.669 -19.487 1.00 97.44 185 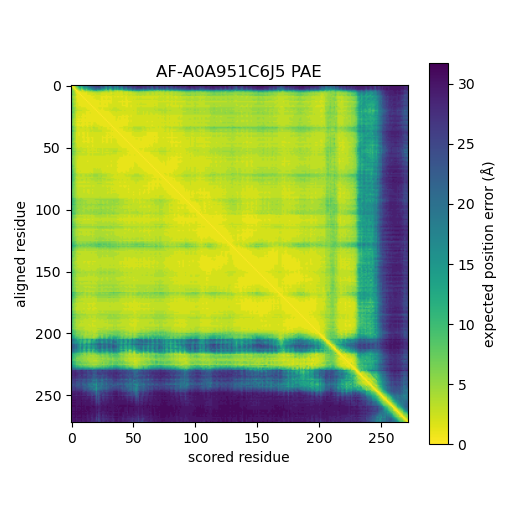LEU A CA 1
ATOM 1436 C C . LEU A 1 185 ? 9.050 -8.966 -20.212 1.00 97.44 185 LEU A C 1
ATOM 1438 O O . LEU A 1 185 ? 9.927 -9.699 -20.661 1.00 97.44 185 LEU A O 1
ATOM 1442 N N . HIS A 1 186 ? 7.754 -9.294 -20.280 1.00 95.69 186 HIS A N 1
ATOM 1443 C CA . HIS A 1 186 ? 7.236 -10.559 -20.813 1.00 95.69 186 HIS A CA 1
ATOM 1444 C C . HIS A 1 186 ? 7.775 -11.815 -20.097 1.00 95.69 186 HIS A C 1
ATOM 1446 O O . HIS A 1 186 ? 7.723 -12.928 -20.622 1.00 95.69 186 HIS A O 1
ATOM 1452 N N . LYS A 1 187 ? 8.227 -11.657 -18.850 1.00 96.31 187 LYS A N 1
ATOM 1453 C CA . LYS A 1 187 ? 8.762 -12.704 -17.971 1.00 96.31 187 LYS A CA 1
ATOM 1454 C C . LYS A 1 187 ? 7.654 -13.302 -17.105 1.00 96.31 187 LYS A C 1
ATOM 1456 O O . LYS A 1 187 ? 7.560 -13.074 -15.900 1.00 96.31 187 LYS A O 1
ATOM 1461 N N . GLY A 1 188 ? 6.738 -14.026 -17.753 1.00 94.88 188 GLY A N 1
ATOM 1462 C CA . GLY A 1 188 ? 5.508 -14.522 -17.122 1.00 94.88 188 GLY A CA 1
ATOM 1463 C C . GLY A 1 188 ? 5.731 -15.468 -15.934 1.00 94.88 188 GLY A C 1
ATOM 1464 O O . GLY A 1 188 ? 4.958 -15.440 -14.972 1.00 94.88 188 GLY A O 1
ATOM 1465 N N . ALA A 1 189 ? 6.784 -16.288 -15.976 1.00 94.94 189 ALA A N 1
ATOM 1466 C CA . ALA A 1 189 ? 7.111 -17.214 -14.895 1.00 94.94 189 ALA A CA 1
ATOM 1467 C C . ALA A 1 189 ? 7.612 -16.462 -13.653 1.00 94.94 189 ALA A C 1
ATOM 1469 O O . ALA A 1 189 ? 7.104 -16.688 -12.556 1.00 94.94 189 ALA A O 1
ATOM 1470 N N . GLU A 1 190 ? 8.534 -15.519 -13.840 1.00 96.69 190 GLU A N 1
ATOM 1471 C CA . GLU A 1 190 ? 9.080 -14.663 -12.790 1.00 96.69 190 GLU A CA 1
ATOM 1472 C C . GLU A 1 190 ? 7.993 -13.767 -12.190 1.00 96.69 190 GLU A C 1
ATOM 1474 O O . GLU A 1 190 ? 7.847 -13.713 -10.972 1.00 96.69 190 GLU A O 1
ATOM 1479 N N . ALA A 1 191 ? 7.143 -13.159 -13.026 1.00 97.00 191 ALA A N 1
ATOM 1480 C CA . ALA A 1 191 ? 5.988 -12.394 -12.560 1.00 97.00 191 ALA A CA 1
ATOM 1481 C C . ALA A 1 191 ? 5.059 -13.243 -11.681 1.00 97.00 191 ALA A C 1
ATOM 1483 O O . ALA A 1 191 ? 4.659 -12.827 -10.594 1.00 97.00 191 ALA A O 1
ATOM 1484 N N . THR A 1 192 ? 4.738 -14.463 -12.128 1.00 94.94 192 THR A N 1
ATOM 1485 C CA . THR A 1 192 ? 3.898 -15.387 -11.355 1.00 94.94 192 THR A CA 1
ATOM 1486 C C . THR A 1 192 ? 4.548 -15.747 -10.021 1.00 94.94 192 THR A C 1
ATOM 1488 O O . THR A 1 192 ? 3.844 -15.811 -9.015 1.00 94.94 192 THR A O 1
ATOM 1491 N N . ALA A 1 193 ? 5.866 -15.961 -9.997 1.00 95.19 193 ALA A N 1
ATOM 1492 C CA . ALA A 1 193 ? 6.601 -16.259 -8.775 1.00 95.19 193 ALA A CA 1
ATOM 1493 C C . ALA A 1 193 ? 6.546 -15.094 -7.774 1.00 95.19 193 ALA A C 1
ATOM 1495 O O . ALA A 1 193 ? 6.287 -15.330 -6.596 1.00 95.19 193 ALA A O 1
ATOM 1496 N N . GLU A 1 194 ? 6.700 -13.847 -8.232 1.00 95.62 194 GLU A N 1
ATOM 1497 C CA . GLU A 1 194 ? 6.579 -12.668 -7.366 1.00 95.62 194 GLU A CA 1
ATOM 1498 C C . GLU A 1 194 ? 5.180 -12.540 -6.760 1.00 95.62 194 GLU A C 1
ATOM 1500 O O . GLU A 1 194 ? 5.024 -12.474 -5.543 1.00 95.62 194 GLU A O 1
ATOM 1505 N N . PHE A 1 195 ? 4.129 -12.597 -7.578 1.00 94.31 195 PHE A N 1
ATOM 1506 C CA . PHE A 1 195 ? 2.758 -12.510 -7.066 1.00 94.31 195 PHE A CA 1
ATOM 1507 C C . PHE A 1 195 ? 2.373 -13.696 -6.166 1.00 94.31 195 PHE A C 1
ATOM 1509 O O . PHE A 1 195 ? 1.552 -13.546 -5.257 1.00 94.31 195 PHE A O 1
ATOM 1516 N N . ALA A 1 196 ? 2.957 -14.878 -6.390 1.00 92.50 196 ALA A N 1
ATOM 1517 C CA . ALA A 1 196 ? 2.748 -16.035 -5.527 1.00 92.50 196 ALA A CA 1
ATOM 1518 C C . ALA A 1 196 ? 3.303 -15.805 -4.116 1.00 92.50 196 ALA A C 1
ATOM 1520 O O . ALA A 1 196 ? 2.641 -16.209 -3.163 1.00 92.50 196 ALA A O 1
ATOM 1521 N N . LYS A 1 197 ? 4.428 -15.087 -3.955 1.00 91.69 197 LYS A N 1
ATOM 1522 C CA . LYS A 1 197 ? 4.950 -14.719 -2.624 1.00 91.69 197 LYS A CA 1
ATOM 1523 C C . LYS A 1 197 ? 3.892 -13.986 -1.797 1.00 91.69 197 LYS A C 1
ATOM 1525 O O . LYS A 1 197 ? 3.724 -14.302 -0.628 1.00 91.69 197 LYS A O 1
ATOM 1530 N N . ILE A 1 198 ? 3.136 -13.072 -2.406 1.00 88.94 198 ILE A N 1
ATOM 1531 C CA . ILE A 1 198 ? 2.075 -12.314 -1.725 1.00 88.94 198 ILE A CA 1
ATOM 1532 C C . ILE A 1 198 ? 0.875 -13.214 -1.392 1.00 88.94 198 ILE A C 1
ATOM 1534 O O . ILE A 1 198 ? 0.340 -13.170 -0.285 1.00 88.94 198 ILE A O 1
ATOM 1538 N N . ALA A 1 199 ? 0.434 -14.035 -2.348 1.00 86.06 199 ALA A N 1
ATOM 1539 C CA . ALA A 1 199 ? -0.759 -14.865 -2.189 1.00 86.06 199 ALA A CA 1
ATOM 1540 C C . ALA A 1 199 ? -0.563 -16.069 -1.250 1.00 86.06 199 ALA A C 1
ATOM 1542 O O . ALA A 1 199 ? -1.532 -16.502 -0.625 1.00 86.06 199 ALA A O 1
ATOM 1543 N N . ASP A 1 200 ? 0.653 -16.614 -1.177 1.00 87.69 200 ASP A N 1
ATOM 1544 C CA . ASP A 1 200 ? 0.987 -17.782 -0.353 1.00 87.69 200 ASP A CA 1
ATOM 1545 C C . ASP A 1 200 ? 1.309 -17.401 1.107 1.00 87.69 200 ASP A C 1
ATOM 1547 O O . ASP A 1 200 ? 1.271 -18.265 1.977 1.00 87.69 200 ASP A O 1
ATOM 1551 N N . HIS A 1 201 ? 1.527 -16.113 1.392 1.00 83.50 201 HIS A N 1
ATOM 1552 C CA . HIS A 1 201 ? 1.891 -15.591 2.716 1.00 83.50 201 HIS A CA 1
ATOM 1553 C C . HIS A 1 201 ? 0.886 -14.542 3.219 1.00 83.50 201 HIS A C 1
ATOM 1555 O O . HIS A 1 201 ? 1.244 -13.469 3.719 1.00 83.50 201 HIS A O 1
ATOM 1561 N N . LYS A 1 202 ? -0.414 -14.837 3.069 1.00 79.19 202 LYS A N 1
ATOM 1562 C CA . LYS A 1 202 ? -1.472 -13.973 3.606 1.00 79.19 202 LYS A CA 1
ATOM 1563 C C . LYS A 1 202 ? -1.282 -13.810 5.110 1.00 79.19 202 LYS A C 1
ATOM 1565 O O . LYS A 1 202 ? -1.290 -14.777 5.860 1.00 79.19 202 LYS A O 1
ATOM 1570 N N . GLY A 1 203 ? -1.145 -12.564 5.524 1.00 76.31 203 GLY A N 1
ATOM 1571 C CA . GLY A 1 203 ? -1.028 -12.165 6.912 1.00 76.31 203 GLY A CA 1
ATOM 1572 C C . GLY A 1 203 ? 0.366 -11.888 7.455 1.00 76.31 203 GLY A C 1
ATOM 1573 O O . GLY A 1 203 ? 0.490 -11.351 8.550 1.00 76.31 203 GLY A O 1
ATOM 1574 N N . GLU A 1 204 ? 1.426 -12.143 6.689 1.00 75.44 204 GLU A N 1
ATOM 1575 C CA . GLU A 1 204 ? 2.794 -11.915 7.183 1.00 75.44 204 GLU A CA 1
ATOM 1576 C C . GLU A 1 204 ? 3.188 -10.426 7.238 1.00 75.44 204 GLU A C 1
ATOM 1578 O O . GLU A 1 204 ? 4.027 -10.027 8.044 1.00 75.44 204 GLU A O 1
ATOM 1583 N N . SER A 1 205 ? 2.516 -9.575 6.456 1.00 72.19 205 SER A N 1
ATOM 1584 C CA . SER A 1 205 ? 2.760 -8.125 6.412 1.00 72.19 205 SER A CA 1
ATOM 1585 C C . SER A 1 205 ? 2.141 -7.345 7.583 1.00 72.19 205 SER A C 1
ATOM 1587 O O . SER A 1 205 ? 2.505 -6.190 7.799 1.00 72.19 205 SER A O 1
ATOM 1589 N N . TRP A 1 206 ? 1.261 -7.960 8.392 1.00 61.56 206 TRP A N 1
ATOM 1590 C CA . TRP A 1 206 ? 0.464 -7.254 9.410 1.00 61.56 206 TRP A CA 1
ATOM 1591 C C . TRP A 1 206 ? 1.307 -6.379 10.349 1.00 61.56 206 TRP A C 1
ATOM 1593 O O . TRP A 1 206 ? 0.894 -5.278 10.706 1.00 61.56 206 TRP A O 1
ATOM 1603 N N . GLY A 1 207 ? 2.505 -6.825 10.733 1.00 54.41 207 GLY A N 1
ATOM 1604 C CA . GLY A 1 207 ? 3.339 -6.133 11.717 1.00 54.41 207 GLY A CA 1
ATOM 1605 C C . GLY A 1 207 ? 4.170 -4.956 11.197 1.00 54.41 207 GLY A C 1
ATOM 1606 O O . GLY A 1 207 ? 4.556 -4.123 12.007 1.00 54.41 207 GLY A O 1
ATOM 1607 N N . ALA A 1 208 ? 4.473 -4.872 9.897 1.00 52.34 208 ALA A N 1
ATOM 1608 C CA . ALA A 1 208 ? 5.463 -3.913 9.387 1.00 52.34 208 ALA A CA 1
ATOM 1609 C C . ALA A 1 208 ? 4.888 -2.543 9.025 1.00 52.34 208 ALA A C 1
ATOM 1611 O O . ALA A 1 208 ? 5.568 -1.531 9.186 1.00 52.34 208 ALA A O 1
ATOM 1612 N N . THR A 1 209 ? 3.625 -2.478 8.611 1.00 57.19 209 THR A N 1
ATOM 1613 C CA . THR A 1 209 ? 2.903 -1.214 8.454 1.00 57.19 209 THR A CA 1
ATOM 1614 C C . THR A 1 209 ? 2.177 -0.884 9.747 1.00 57.19 209 THR A C 1
ATOM 1616 O O . THR A 1 209 ? 0.960 -0.969 9.871 1.00 57.19 209 THR A O 1
ATOM 1619 N N . TRP A 1 210 ? 2.988 -0.523 10.747 1.00 48.91 210 TRP A N 1
ATOM 1620 C CA . TRP A 1 210 ? 2.608 -0.276 12.142 1.00 48.91 210 TRP A CA 1
ATOM 1621 C C . TRP A 1 210 ? 1.436 0.681 12.348 1.00 48.91 210 TRP A C 1
ATOM 1623 O O . TRP A 1 210 ? 0.847 0.655 13.430 1.00 48.91 210 TRP A O 1
ATOM 1633 N N . VAL A 1 211 ? 1.116 1.507 11.351 1.00 51.06 211 VAL A N 1
ATOM 1634 C CA . VAL A 1 211 ? 0.065 2.509 11.470 1.00 51.06 211 VAL A CA 1
ATOM 1635 C C . VAL A 1 211 ? -1.194 2.103 10.711 1.00 51.06 211 VAL A C 1
ATOM 1637 O O . VAL A 1 211 ? -2.239 2.087 11.350 1.00 51.06 211 VAL A O 1
ATOM 1640 N N . HIS A 1 212 ? -1.143 1.623 9.454 1.00 54.31 212 HIS A N 1
ATOM 1641 C CA . HIS A 1 212 ? -2.369 1.271 8.721 1.00 54.31 212 HIS A CA 1
ATOM 1642 C C . HIS A 1 212 ? -2.260 0.136 7.679 1.00 54.31 212 HIS A C 1
ATOM 1644 O O . HIS A 1 212 ? -1.249 -0.012 6.994 1.00 54.31 212 HIS A O 1
ATOM 1650 N N . PRO A 1 213 ? -3.353 -0.629 7.499 1.00 53.94 213 PRO A N 1
ATOM 1651 C CA . PRO A 1 213 ? -3.436 -1.812 6.648 1.00 53.94 213 PRO A CA 1
ATOM 1652 C C . PRO A 1 213 ? -3.526 -1.473 5.148 1.00 53.94 213 PRO A C 1
ATOM 1654 O O . PRO A 1 213 ? -4.599 -1.395 4.561 1.00 53.94 213 PRO A O 1
ATOM 1657 N N . ASN A 1 214 ? -2.392 -1.317 4.482 1.00 55.50 214 ASN A N 1
ATOM 1658 C CA . ASN A 1 214 ? -2.275 -1.340 3.014 1.00 55.50 214 ASN A CA 1
ATOM 1659 C C . ASN A 1 214 ? -2.325 -2.769 2.423 1.00 55.50 214 ASN A C 1
ATOM 1661 O O . ASN A 1 214 ? -2.415 -2.941 1.207 1.00 55.50 214 ASN A O 1
ATOM 1665 N N . TRP A 1 215 ? -2.294 -3.803 3.271 1.00 60.00 215 TRP A N 1
ATOM 1666 C CA . TRP A 1 215 ? -2.120 -5.205 2.874 1.00 60.00 215 TRP A CA 1
ATOM 1667 C C . TRP A 1 215 ? -3.253 -5.780 2.015 1.00 60.00 215 TRP A C 1
ATOM 1669 O O . TRP A 1 215 ? -3.010 -6.647 1.176 1.00 60.00 215 TRP A O 1
ATOM 1679 N N . GLY A 1 216 ? -4.485 -5.295 2.185 1.00 63.81 216 GLY A N 1
ATOM 1680 C CA . GLY A 1 216 ? -5.653 -5.904 1.550 1.00 63.81 216 GLY A CA 1
ATOM 1681 C C . GLY A 1 216 ? -5.625 -5.872 0.017 1.00 63.81 216 GLY A C 1
ATOM 1682 O O . GLY A 1 216 ? -5.932 -6.865 -0.646 1.00 63.81 216 GLY A O 1
ATOM 1683 N N . LEU A 1 217 ? -5.216 -4.746 -0.570 1.00 74.50 217 LEU A N 1
ATOM 1684 C CA . LEU A 1 217 ? -5.311 -4.567 -2.018 1.00 74.50 217 LEU A CA 1
ATOM 1685 C C . LEU A 1 217 ? -4.300 -5.448 -2.774 1.00 74.50 217 LEU A C 1
ATOM 1687 O O . LEU A 1 217 ? -4.634 -6.015 -3.815 1.00 74.50 217 LEU A O 1
ATOM 1691 N N . PHE A 1 218 ? -3.098 -5.647 -2.225 1.00 80.69 218 PHE A N 1
ATOM 1692 C CA . PHE A 1 218 ? -2.063 -6.463 -2.865 1.00 80.69 218 PHE A CA 1
ATOM 1693 C C . PHE A 1 218 ? -2.444 -7.942 -2.974 1.00 80.69 218 PHE A C 1
ATOM 1695 O O . PHE A 1 218 ? -2.038 -8.588 -3.940 1.00 80.69 218 PHE A O 1
ATOM 1702 N N . TYR A 1 219 ? -3.261 -8.485 -2.063 1.00 80.31 219 TYR A N 1
ATOM 1703 C CA . TYR A 1 219 ? -3.728 -9.872 -2.165 1.00 80.31 219 TYR A CA 1
ATOM 1704 C C . TYR A 1 219 ? -4.584 -10.096 -3.411 1.00 80.31 219 TYR A C 1
ATOM 1706 O O . TYR A 1 219 ? -4.292 -10.985 -4.214 1.00 80.31 219 TYR A O 1
ATOM 1714 N N . SER A 1 220 ? -5.603 -9.262 -3.612 1.00 80.81 220 SER A N 1
ATOM 1715 C CA . SER A 1 220 ? -6.495 -9.370 -4.769 1.00 80.81 220 SER A CA 1
ATOM 1716 C C . SER A 1 220 ? -5.787 -9.013 -6.073 1.00 80.81 220 SER A C 1
ATOM 1718 O O . SER A 1 220 ? -5.923 -9.734 -7.065 1.00 80.81 220 SER A O 1
ATOM 1720 N N . LEU A 1 221 ? -4.957 -7.966 -6.065 1.00 84.56 221 LEU A N 1
ATOM 1721 C CA . LEU A 1 221 ? -4.183 -7.568 -7.241 1.00 84.56 221 LEU A CA 1
ATOM 1722 C C . LEU A 1 221 ? -3.152 -8.626 -7.655 1.00 84.56 221 LEU A C 1
ATOM 1724 O O . LEU A 1 221 ? -2.941 -8.833 -8.846 1.00 84.56 221 LEU A O 1
ATOM 1728 N N . SER A 1 222 ? -2.560 -9.360 -6.712 1.00 85.38 222 SER A N 1
ATOM 1729 C CA . SER A 1 222 ? -1.613 -10.435 -7.039 1.00 85.38 222 SER A CA 1
ATOM 1730 C C . SER A 1 222 ? -2.281 -11.582 -7.798 1.00 85.38 222 SER A C 1
ATOM 1732 O O . SER A 1 222 ? -1.698 -12.123 -8.740 1.00 85.38 222 SER A O 1
ATOM 1734 N N . TYR A 1 223 ? -3.533 -11.929 -7.470 1.00 84.56 223 TYR A N 1
ATOM 1735 C CA . TYR A 1 223 ? -4.290 -12.905 -8.264 1.00 84.56 223 TYR A CA 1
ATOM 1736 C C . TYR A 1 223 ? -4.523 -12.425 -9.701 1.00 84.56 223 TYR A C 1
ATOM 1738 O O . TYR A 1 223 ? -4.414 -13.238 -10.624 1.00 84.56 223 TYR A O 1
ATOM 1746 N N . LEU A 1 224 ? -4.797 -11.130 -9.897 1.00 84.00 224 LEU A N 1
ATOM 1747 C CA . LEU A 1 224 ? -4.933 -10.525 -11.225 1.00 84.00 224 LEU A CA 1
ATOM 1748 C C . LEU A 1 224 ? -3.600 -10.494 -11.980 1.00 84.00 224 LEU A C 1
ATOM 1750 O O . LEU A 1 224 ? -3.557 -10.873 -13.147 1.00 84.00 224 LEU A O 1
ATOM 1754 N N . GLY A 1 225 ? -2.503 -10.131 -11.316 1.00 83.31 225 GLY A N 1
ATOM 1755 C CA . GLY A 1 225 ? -1.167 -10.107 -11.912 1.00 83.31 225 GLY A CA 1
ATOM 1756 C C . GLY A 1 225 ? -0.738 -11.483 -12.417 1.00 83.31 225 GLY A C 1
ATOM 1757 O O . GLY A 1 225 ? -0.342 -11.645 -13.571 1.00 83.31 225 GLY A O 1
ATOM 1758 N N . MET A 1 226 ? -0.938 -12.523 -11.607 1.00 85.50 226 MET A N 1
ATOM 1759 C CA . MET A 1 226 ? -0.729 -13.893 -12.070 1.00 85.50 226 MET A CA 1
ATOM 1760 C C . MET A 1 226 ? -1.702 -14.293 -13.197 1.00 85.50 226 MET A C 1
ATOM 1762 O O . MET A 1 226 ? -1.371 -15.163 -14.000 1.00 85.50 226 MET A O 1
ATOM 1766 N N . ALA A 1 227 ? -2.916 -13.721 -13.246 1.00 83.19 227 ALA A N 1
ATOM 1767 C CA . ALA A 1 227 ? -3.877 -13.917 -14.337 1.00 83.19 227 ALA A CA 1
ATOM 1768 C C . ALA A 1 227 ? -3.435 -13.318 -15.667 1.00 83.19 227 ALA A C 1
ATOM 1770 O O . ALA A 1 227 ? -3.678 -13.950 -16.696 1.00 83.19 227 ALA A O 1
ATOM 1771 N N . ALA A 1 228 ? -2.759 -12.174 -15.614 1.00 81.94 228 ALA A N 1
ATOM 1772 C CA . ALA A 1 228 ? -2.212 -11.470 -16.763 1.00 81.94 228 ALA A CA 1
ATOM 1773 C C . ALA A 1 228 ? -0.914 -12.096 -17.308 1.00 81.94 228 ALA A C 1
ATOM 1775 O O . ALA A 1 228 ? -0.598 -11.906 -18.479 1.00 81.94 228 ALA A O 1
ATOM 1776 N N . ALA A 1 229 ? -0.168 -12.855 -16.497 1.00 80.12 229 ALA A N 1
ATOM 1777 C CA . ALA A 1 229 ? 1.056 -13.518 -16.944 1.00 80.12 229 ALA A CA 1
ATOM 1778 C C . ALA A 1 229 ? 0.778 -14.530 -18.082 1.00 80.12 229 ALA A C 1
ATOM 1780 O O . ALA A 1 229 ? -0.151 -15.333 -17.956 1.00 80.12 229 ALA A O 1
ATOM 1781 N N . PRO A 1 230 ? 1.579 -14.562 -19.168 1.00 64.75 230 PRO A N 1
ATOM 1782 C CA . PRO A 1 230 ? 1.492 -15.602 -20.197 1.00 64.75 230 PRO A CA 1
ATOM 1783 C C . PRO A 1 230 ? 1.645 -16.999 -19.576 1.00 64.75 230 PRO A C 1
ATOM 1785 O O . PRO A 1 230 ? 2.542 -17.220 -18.761 1.00 64.75 230 PRO A O 1
ATOM 1788 N N . ARG A 1 231 ? 0.768 -17.955 -19.925 1.00 62.06 231 ARG A N 1
ATOM 1789 C CA . ARG A 1 231 ? 0.696 -19.261 -19.239 1.00 62.06 231 ARG A CA 1
ATOM 1790 C C . ARG A 1 231 ? 0.826 -20.468 -20.157 1.00 62.06 231 ARG A C 1
ATOM 1792 O O . ARG A 1 231 ? 0.274 -20.499 -21.252 1.00 62.06 231 ARG A O 1
ATOM 1799 N N . SER A 1 232 ? 1.397 -21.538 -19.602 1.00 55.16 232 SER A N 1
ATOM 1800 C CA . SER A 1 232 ? 1.175 -22.912 -20.061 1.00 55.16 232 SER A CA 1
ATOM 1801 C C . SER A 1 232 ? -0.139 -23.489 -19.485 1.00 55.16 232 SER A C 1
ATOM 1803 O O . SER A 1 232 ? -0.623 -23.074 -18.425 1.00 55.16 232 SER A O 1
ATOM 1805 N N . ARG A 1 233 ? -0.739 -24.480 -20.166 1.00 51.53 233 ARG A N 1
ATOM 1806 C CA . ARG A 1 233 ? -2.041 -25.093 -19.796 1.00 51.53 233 ARG A CA 1
ATOM 1807 C C . ARG A 1 233 ? -2.087 -25.688 -18.377 1.00 51.53 233 ARG A C 1
ATOM 1809 O O . ARG A 1 233 ? -3.150 -25.703 -17.755 1.00 51.53 233 ARG A O 1
ATOM 1816 N N . ALA A 1 234 ? -0.962 -26.172 -17.849 1.00 52.66 234 ALA A N 1
ATOM 1817 C CA . ALA A 1 234 ? -0.891 -26.794 -16.523 1.00 52.66 234 ALA A CA 1
ATOM 1818 C C . ALA A 1 234 ? -1.073 -25.769 -15.386 1.00 52.66 234 ALA A C 1
ATOM 1820 O O . ALA A 1 234 ? -1.844 -25.995 -14.448 1.00 52.66 234 ALA A O 1
ATOM 1821 N N . THR A 1 235 ? -0.446 -24.597 -15.514 1.00 54.62 235 THR A N 1
ATOM 1822 C CA . THR A 1 235 ? -0.513 -23.502 -14.532 1.00 54.62 235 THR A CA 1
ATOM 1823 C C . THR A 1 235 ? -1.928 -22.921 -14.430 1.00 54.62 235 THR A C 1
ATOM 1825 O O . THR A 1 235 ? -2.402 -22.572 -13.348 1.00 54.62 235 THR A O 1
ATOM 1828 N N . GLN A 1 236 ? -2.669 -22.925 -15.542 1.00 50.31 236 GLN A N 1
ATOM 1829 C CA . GLN A 1 236 ? -4.045 -22.431 -15.620 1.00 50.31 236 GLN A CA 1
ATOM 1830 C C . GLN A 1 236 ? -5.034 -23.238 -14.747 1.00 50.31 236 GLN A C 1
ATOM 1832 O O . GLN A 1 236 ? -5.955 -22.664 -14.159 1.00 50.31 236 GLN A O 1
ATOM 1837 N N . ARG A 1 237 ? -4.838 -24.559 -14.606 1.00 52.34 237 ARG A N 1
ATOM 1838 C CA . ARG A 1 237 ? -5.693 -25.443 -13.782 1.00 52.34 237 ARG A CA 1
ATOM 1839 C C . ARG A 1 237 ? -5.485 -25.246 -12.277 1.00 52.34 237 ARG A C 1
ATOM 1841 O O . ARG A 1 237 ? -6.464 -25.187 -11.533 1.00 52.34 237 ARG A O 1
ATOM 1848 N N . LYS A 1 238 ? -4.231 -25.116 -11.828 1.00 55.53 238 LYS A N 1
ATOM 1849 C CA . LYS A 1 238 ? -3.888 -24.891 -10.408 1.00 55.53 238 LYS A CA 1
ATOM 1850 C C . LYS A 1 238 ? -4.432 -23.549 -9.915 1.00 55.53 238 LYS A C 1
ATOM 1852 O O . LYS A 1 238 ? -4.911 -23.440 -8.789 1.00 55.53 238 LYS A O 1
ATOM 1857 N N . GLN A 1 239 ? -4.424 -22.545 -10.788 1.00 52.41 239 GLN A N 1
ATOM 1858 C CA . GLN A 1 239 ? -4.816 -21.198 -10.419 1.00 52.41 239 GLN A CA 1
ATOM 1859 C C . GLN A 1 239 ? -6.321 -20.939 -10.449 1.00 52.41 239 GLN A C 1
ATOM 1861 O O . GLN A 1 239 ? -6.821 -20.268 -9.551 1.00 52.41 239 GLN A O 1
ATOM 1866 N N . LYS A 1 240 ? -7.063 -21.525 -11.400 1.00 52.19 240 LYS A N 1
ATOM 1867 C CA . LYS A 1 240 ? -8.535 -21.496 -11.355 1.00 52.19 240 LYS A CA 1
ATOM 1868 C C . LYS A 1 240 ? -9.061 -22.048 -10.032 1.00 52.19 240 LYS A C 1
ATOM 1870 O O . LYS A 1 240 ? -9.949 -21.437 -9.460 1.00 52.19 240 LYS A O 1
ATOM 1875 N N . ARG A 1 241 ? -8.451 -23.124 -9.515 1.00 53.12 241 ARG A N 1
ATOM 1876 C CA . ARG A 1 241 ? -8.769 -23.683 -8.191 1.00 53.12 241 ARG A CA 1
ATOM 1877 C C . ARG A 1 241 ? -8.506 -22.695 -7.047 1.00 53.12 241 ARG A C 1
ATOM 1879 O O . ARG A 1 241 ? -9.374 -22.544 -6.194 1.00 53.12 241 ARG A O 1
ATOM 1886 N N . ARG A 1 242 ? -7.358 -21.999 -7.059 1.00 53.84 242 ARG A N 1
ATOM 1887 C CA . ARG A 1 242 ? -7.003 -20.971 -6.056 1.00 53.84 242 ARG A CA 1
ATOM 1888 C C . ARG A 1 242 ? -7.925 -19.743 -6.104 1.00 53.84 242 ARG A C 1
ATOM 1890 O O . ARG A 1 242 ? -8.304 -19.236 -5.056 1.00 53.84 242 ARG A O 1
ATOM 1897 N N . PHE A 1 243 ? -8.315 -19.295 -7.299 1.00 44.38 243 PHE A N 1
ATOM 1898 C CA . PHE A 1 243 ? -9.260 -18.187 -7.464 1.00 44.38 243 PHE A CA 1
ATOM 1899 C C . PHE A 1 243 ? -10.676 -18.592 -7.030 1.00 44.38 243 PHE A C 1
ATOM 1901 O O . PHE A 1 243 ? -11.310 -17.879 -6.269 1.00 44.38 243 PHE A O 1
ATOM 1908 N N . SER A 1 244 ? -11.155 -19.786 -7.402 1.00 45.28 244 SER A N 1
ATOM 1909 C CA . SER A 1 244 ? -12.468 -20.274 -6.951 1.00 45.28 244 SER A CA 1
ATOM 1910 C C . SER A 1 244 ? -12.562 -20.477 -5.435 1.00 45.28 244 SER A C 1
ATOM 1912 O O . SER A 1 244 ? -13.642 -20.309 -4.885 1.00 45.28 244 SER A O 1
ATOM 1914 N N . SER A 1 245 ? -11.458 -20.788 -4.743 1.00 47.75 245 SER A N 1
ATOM 1915 C CA . SER A 1 245 ? -11.458 -20.830 -3.274 1.00 47.75 245 SER A CA 1
ATOM 1916 C C . SER A 1 245 ? -11.497 -19.441 -2.631 1.00 47.75 245 SER A C 1
ATOM 1918 O O . SER A 1 245 ? -12.077 -19.308 -1.563 1.00 47.75 245 SER A O 1
ATOM 1920 N N . SER A 1 246 ? -10.924 -18.409 -3.267 1.00 40.47 246 SER A N 1
ATOM 1921 C CA . SER A 1 246 ? -11.025 -17.018 -2.788 1.00 40.47 246 SER A CA 1
ATOM 1922 C C . SER A 1 246 ? -12.332 -16.331 -3.189 1.00 40.47 246 SER A C 1
ATOM 1924 O O . SER A 1 246 ? -12.749 -15.384 -2.542 1.00 40.47 246 SER A O 1
ATOM 1926 N N . SER A 1 247 ? -12.980 -16.797 -4.258 1.00 36.97 247 SER A N 1
ATOM 1927 C CA . SER A 1 247 ? -14.221 -16.235 -4.804 1.00 36.97 247 SER A CA 1
ATOM 1928 C C . SER A 1 247 ? -15.468 -16.995 -4.358 1.00 36.97 247 SER A C 1
ATOM 1930 O O . SER A 1 247 ? -16.503 -16.887 -5.017 1.00 36.97 247 SER A O 1
ATOM 1932 N N . ASN A 1 248 ? -15.397 -17.768 -3.270 1.00 36.09 248 ASN A N 1
ATOM 1933 C CA . ASN A 1 248 ? -16.553 -18.459 -2.700 1.00 36.09 248 ASN A CA 1
ATOM 1934 C C . ASN A 1 248 ? -17.505 -17.465 -2.003 1.00 36.09 248 ASN A C 1
ATOM 1936 O O . ASN A 1 248 ? -17.820 -17.576 -0.823 1.00 36.09 248 ASN A O 1
ATOM 1940 N N . CYS A 1 249 ? -18.044 -16.527 -2.779 1.00 34.78 249 CYS A N 1
ATOM 1941 C CA . CYS A 1 249 ? -19.383 -16.016 -2.559 1.00 34.78 249 CYS A CA 1
ATOM 1942 C C . CYS A 1 249 ? -20.363 -17.183 -2.751 1.00 34.78 249 CYS A C 1
ATOM 1944 O O . CYS A 1 249 ? -20.700 -17.564 -3.873 1.00 34.78 249 CYS A O 1
ATOM 1946 N N . GLY A 1 250 ? -20.789 -17.777 -1.637 1.00 35.88 250 GLY A N 1
ATOM 1947 C CA . GLY A 1 250 ? -22.139 -18.322 -1.481 1.00 35.88 250 GLY A CA 1
ATOM 1948 C C . GLY A 1 250 ? -22.591 -19.433 -2.432 1.00 35.88 250 GLY A C 1
ATOM 1949 O O . GLY A 1 250 ? -23.766 -19.469 -2.786 1.00 35.88 250 GLY A O 1
ATOM 1950 N N . ARG A 1 251 ? -21.728 -20.373 -2.833 1.00 31.14 251 ARG A N 1
ATOM 1951 C CA . ARG A 1 251 ? -22.205 -21.654 -3.388 1.00 31.14 251 ARG A CA 1
ATOM 1952 C C . ARG A 1 251 ? -21.927 -22.790 -2.423 1.00 31.14 251 ARG A C 1
ATOM 1954 O O . ARG A 1 251 ? -20.996 -23.569 -2.599 1.00 31.14 251 ARG A O 1
ATOM 1961 N N . THR A 1 252 ? -22.785 -22.906 -1.417 1.00 28.69 252 THR A N 1
ATOM 1962 C CA . THR A 1 252 ? -23.004 -24.176 -0.728 1.00 28.69 252 THR A CA 1
ATOM 1963 C C . THR A 1 252 ? -23.423 -25.203 -1.786 1.00 28.69 252 THR A C 1
ATOM 1965 O O . THR A 1 252 ? -24.404 -24.974 -2.500 1.00 28.69 252 THR A O 1
ATOM 1968 N N . PRO A 1 253 ? -22.700 -26.321 -1.959 1.00 27.89 253 PRO A N 1
ATOM 1969 C CA . PRO A 1 253 ? -23.143 -27.366 -2.862 1.00 27.89 253 PRO A CA 1
ATOM 1970 C C . PRO A 1 253 ? -24.402 -27.995 -2.260 1.00 27.89 253 PRO A C 1
ATOM 1972 O O . PRO A 1 253 ? -24.342 -28.648 -1.218 1.00 27.89 253 PRO A O 1
ATOM 1975 N N . ILE A 1 254 ? -25.555 -27.786 -2.898 1.00 28.59 254 ILE A N 1
ATOM 1976 C CA . ILE A 1 254 ? -26.771 -28.527 -2.563 1.00 28.59 254 ILE A CA 1
ATOM 1977 C C . ILE A 1 254 ? -26.471 -29.997 -2.849 1.00 28.59 254 ILE A C 1
ATOM 1979 O O . ILE A 1 254 ? -26.329 -30.418 -3.999 1.00 28.59 254 ILE A O 1
ATOM 1983 N N . ARG A 1 255 ? -26.337 -30.780 -1.779 1.00 27.59 255 ARG A N 1
ATOM 1984 C CA . ARG A 1 255 ? -26.269 -32.235 -1.836 1.00 27.59 255 ARG A CA 1
ATOM 1985 C C . ARG A 1 255 ? -27.633 -32.706 -2.339 1.00 27.59 255 ARG A C 1
ATOM 1987 O O . ARG A 1 255 ? -28.592 -32.712 -1.576 1.00 27.59 255 ARG A O 1
ATOM 1994 N N . MET A 1 256 ? -27.742 -33.033 -3.627 1.00 26.06 256 MET A N 1
ATOM 1995 C CA . MET A 1 256 ? -28.959 -33.630 -4.179 1.00 26.06 256 MET A CA 1
ATOM 1996 C C . MET A 1 256 ? -29.190 -34.980 -3.494 1.00 26.06 256 MET A C 1
ATOM 1998 O O . MET A 1 256 ? -28.548 -35.978 -3.827 1.00 26.06 256 MET A O 1
ATOM 2002 N N . SER A 1 257 ? -30.094 -35.013 -2.516 1.00 30.02 257 SER A N 1
ATOM 2003 C CA . SER A 1 257 ? -30.729 -36.251 -2.095 1.00 30.02 257 SER A CA 1
ATOM 2004 C C . SER A 1 257 ? -31.630 -36.714 -3.239 1.00 30.02 257 SER A C 1
ATOM 2006 O O . SER A 1 25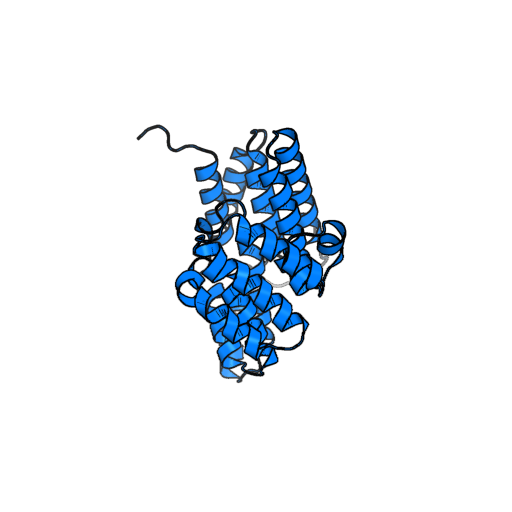7 ? -32.473 -35.978 -3.749 1.00 30.02 257 SER A O 1
ATOM 2008 N N . ARG A 1 258 ? -31.416 -37.953 -3.686 1.00 37.03 258 ARG A N 1
ATOM 2009 C CA . ARG A 1 258 ? -32.373 -38.669 -4.530 1.00 37.03 258 ARG A CA 1
ATOM 2010 C C . ARG A 1 258 ? -33.665 -38.776 -3.728 1.00 37.03 258 ARG A C 1
ATOM 2012 O O . ARG A 1 258 ? -33.637 -39.483 -2.737 1.00 37.03 258 ARG A O 1
ATOM 2019 N N . PHE A 1 259 ? -34.719 -38.057 -4.102 1.00 34.22 259 PHE A N 1
ATOM 2020 C CA . PHE A 1 259 ? -36.126 -38.485 -4.067 1.00 34.22 259 PHE A CA 1
ATOM 2021 C C . PHE A 1 259 ? -37.054 -37.293 -4.366 1.00 34.22 259 PHE A C 1
ATOM 2023 O O . PHE A 1 259 ? -36.889 -36.209 -3.817 1.00 34.22 259 PHE A O 1
ATOM 2030 N N . SER A 1 260 ? -38.088 -37.572 -5.165 1.00 31.27 260 SER A N 1
ATOM 2031 C CA . SER A 1 260 ? -39.324 -36.799 -5.369 1.00 31.27 260 SER A CA 1
ATOM 2032 C C . SER A 1 260 ? -39.403 -35.822 -6.553 1.00 31.27 260 SER A C 1
ATOM 2034 O O . SER A 1 260 ? -38.560 -34.965 -6.797 1.00 31.27 260 SER A O 1
ATOM 2036 N N . SER A 1 261 ? -40.491 -36.007 -7.297 1.00 33.06 261 SER A N 1
ATOM 2037 C CA . SER A 1 261 ? -40.881 -35.409 -8.568 1.00 33.06 261 SER A CA 1
ATOM 2038 C C . SER A 1 261 ? -41.875 -34.252 -8.391 1.00 33.06 261 SER A C 1
ATOM 2040 O O . SER A 1 261 ? -42.920 -34.468 -7.777 1.00 33.06 261 SER A O 1
ATOM 2042 N N . LYS A 1 262 ? -41.599 -33.113 -9.056 1.00 30.80 262 LYS A N 1
ATOM 2043 C CA . LYS A 1 262 ? -42.507 -32.100 -9.677 1.00 30.80 262 LYS A CA 1
AT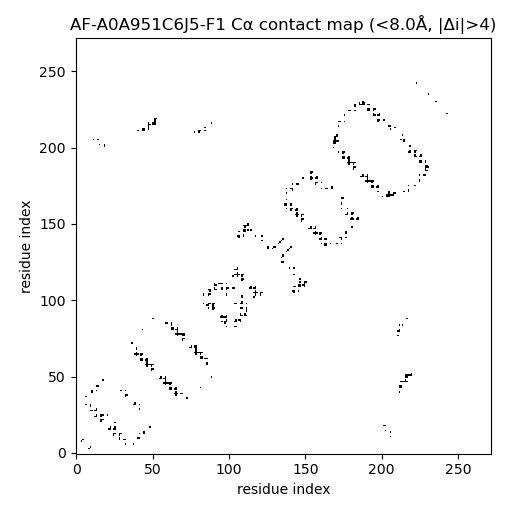OM 2044 C C . LYS A 1 262 ? -42.153 -30.625 -9.360 1.00 30.80 262 LYS A C 1
ATOM 2046 O O . LYS A 1 262 ? -41.531 -30.354 -8.339 1.00 30.80 262 LYS A O 1
ATOM 2051 N N . PRO A 1 263 ? -42.484 -29.673 -10.267 1.00 39.56 263 PRO A N 1
ATOM 2052 C CA . PRO A 1 263 ? -41.702 -28.452 -10.485 1.00 39.56 263 PRO A CA 1
ATOM 2053 C C . PRO A 1 263 ? -42.314 -27.205 -9.827 1.00 39.56 263 PRO A C 1
ATOM 2055 O O . PRO A 1 263 ? -43.537 -27.068 -9.789 1.00 39.56 263 PRO A O 1
ATOM 2058 N N . LYS A 1 264 ? -41.487 -26.239 -9.394 1.00 32.03 264 LYS A N 1
ATOM 2059 C CA . LYS A 1 264 ? -41.941 -24.867 -9.092 1.00 32.03 264 LYS A CA 1
ATOM 2060 C C . LYS A 1 264 ? -40.952 -23.798 -9.575 1.00 32.03 264 LYS A C 1
ATOM 2062 O O . LYS A 1 264 ? -39.744 -23.995 -9.575 1.00 32.03 264 LYS A O 1
ATOM 2067 N N . ARG A 1 265 ? -41.560 -22.704 -10.046 1.00 30.03 265 ARG A N 1
ATOM 2068 C CA . ARG A 1 265 ? -41.046 -21.532 -10.775 1.00 30.03 265 ARG A CA 1
ATOM 2069 C C . ARG A 1 265 ? -39.905 -20.797 -10.054 1.00 30.03 265 ARG A C 1
ATOM 2071 O O . ARG A 1 265 ? -40.006 -20.548 -8.859 1.00 30.03 265 ARG A O 1
ATOM 2078 N N . ASN A 1 266 ? -38.902 -20.356 -10.819 1.00 30.53 266 ASN A N 1
ATOM 2079 C CA . ASN A 1 266 ? -37.864 -19.425 -10.368 1.00 30.53 266 ASN A CA 1
ATOM 2080 C C . ASN A 1 266 ? -38.345 -17.970 -10.502 1.00 30.53 266 ASN A C 1
ATOM 2082 O O . ASN A 1 266 ? -38.644 -17.522 -11.607 1.00 30.53 266 ASN A O 1
ATOM 2086 N N . MET A 1 267 ? -38.330 -17.228 -9.396 1.00 27.31 267 MET A N 1
ATOM 2087 C CA . MET A 1 267 ? -38.037 -15.791 -9.388 1.00 27.31 267 MET A CA 1
ATOM 2088 C C . MET A 1 267 ? -36.764 -15.583 -8.556 1.00 27.31 267 MET A C 1
ATOM 2090 O O . MET A 1 267 ? -36.654 -16.206 -7.499 1.00 27.31 267 MET A O 1
ATOM 2094 N N . PRO A 1 268 ? -35.804 -14.747 -8.985 1.00 32.44 268 PRO A N 1
ATOM 2095 C CA . PRO A 1 268 ? -34.682 -14.368 -8.141 1.00 32.44 268 PRO A CA 1
ATOM 2096 C C . PRO A 1 268 ? -35.025 -13.103 -7.342 1.00 32.44 268 PRO A C 1
ATOM 2098 O O . PRO A 1 268 ? -35.272 -12.050 -7.924 1.00 32.44 268 PRO A O 1
ATOM 2101 N N . SER A 1 269 ? -35.003 -13.196 -6.011 1.00 28.55 269 SER A N 1
ATOM 2102 C CA . SER A 1 269 ? -34.904 -12.034 -5.121 1.00 28.55 269 SER A CA 1
ATOM 2103 C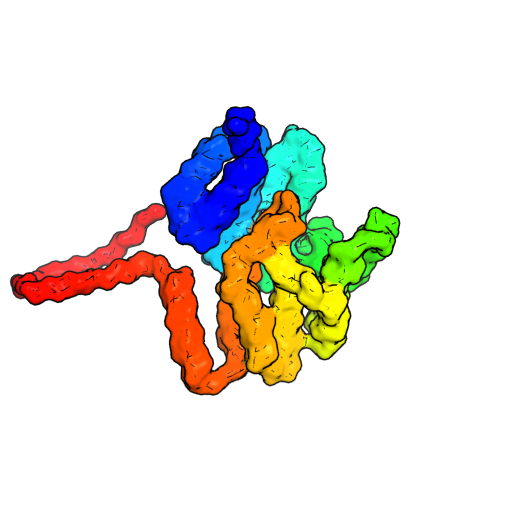 C . SER A 1 269 ? -33.488 -11.957 -4.547 1.00 28.55 269 SER A C 1
ATOM 2105 O O . SER A 1 269 ? -33.040 -12.893 -3.883 1.00 28.55 269 SER A O 1
ATOM 2107 N N . CYS A 1 270 ? -32.800 -10.844 -4.789 1.00 24.55 270 CYS A N 1
ATOM 2108 C CA . CYS A 1 270 ? -31.678 -10.386 -3.972 1.00 24.55 270 CYS A CA 1
ATOM 2109 C C . CYS A 1 270 ? -32.217 -9.318 -3.015 1.00 24.55 270 CYS A C 1
ATOM 2111 O O . CYS A 1 270 ? -32.890 -8.399 -3.481 1.00 24.55 270 CYS A O 1
ATOM 2113 N N . SER A 1 271 ? -31.897 -9.419 -1.726 1.00 34.16 271 SER A N 1
ATOM 2114 C CA . SER A 1 271 ? -32.179 -8.376 -0.737 1.00 34.16 271 SER A CA 1
ATOM 2115 C C . SER A 1 271 ? -30.951 -8.171 0.152 1.00 34.16 271 SER A C 1
ATOM 2117 O O . SER A 1 271 ? -30.448 -9.155 0.689 1.00 34.16 271 SER A O 1
ATOM 2119 N N . GLU A 1 272 ? -30.538 -6.898 0.206 1.00 33.03 272 GLU A N 1
ATOM 2120 C CA . GLU A 1 272 ? -29.778 -6.121 1.217 1.00 33.03 272 GLU A CA 1
ATOM 2121 C C . GLU A 1 272 ? -28.483 -6.671 1.842 1.00 33.03 272 GLU A C 1
ATOM 2123 O O . GLU A 1 272 ? -28.506 -7.685 2.570 1.00 33.03 272 GLU A O 1
#

Nearest PDB structures (foldseek):
  4wnd-assembly1_A  TM=4.571E-01  e=1.158E-01  Homo sapiens
  3r9a-assembly1_D  TM=4.603E-01  e=1.546E-01  Homo sapiens
  4kyo-assembly1_B  TM=4.602E-01  e=2.646E-01  Homo sapiens
  4kyo-assembly1_D  TM=4.832E-01  e=6.569E-01  Homo sapiens
  8rte-assembly1_A  TM=4.214E-01  e=2.090E+00  Bacillus phage phi105

Secondary structure (DSSP, 8-state):
------HHHHHHHHHHHHHHT-HHHHHHHHHHHTTSTTHHHHHHHHHHHHHHTT-HHHHHHHHHHHHHHHHHTT-HHHHHHHHHHHHHHHHHTT--HHHHHHT--HHHHHHTT-HHHHHHHHHHHHHH-TT-HHIIIIIHHHHHHHHHHHTT-HHHHHHHGGGGGGGTTT-HHHHHHHHHHHHHTT-HHHHHHHHHHHHHSTTGGGGTSSS---HHHHHHHHHHHHHHS---HHHHHHHHHHHHHH--SS-------S--------------

pLDDT: mean 82.33, std 21.41, range [24.55, 98.69]

Mean predicted aligned error: 9.74 Å